Protein AF-0000000068719415 (afdb_homodimer)

Nearest PDB structures (foldseek):
  8w9k-assembly2_C  TM=8.590E-01  e=5.740E-04  Ramazzottius varieornatus
  8w9k-assembly1_B  TM=8.567E-01  e=8.608E-04  Ramazzottius varieornatus
  8w9k-assembly1_A  TM=8.341E-01  e=3.213E-03  Ramazzottius varieornatus
  8x1k-assembly1_B  TM=8.575E-01  e=4.354E-03  Ramazzottius varieornatus
  2ib0-assembly1_B  TM=8.407E-01  e=2.437E-02  Mycobacterium tuberculosis

Secondary structure (DSSP, 8-state):
---HHHHHHHHHHHHHHHHHHHHHHHHHHHHHHHHHHHHH-SSHHHHHHHHHHHHHHHHHHHHHHHHHHHHHSS-------SPPPSSHHHHHHHHHHHHHHHHHHHHHHHHH---HHHHHHHHHHHHHHHHHHHHHHHHHHHH-/---HHHHHHHHHHHHHHHHHHHHHHHHHHHHHHHHHHHHH-SSHHHHHHHHHHHHHHHHHHHHHHHHHHHHHSS-------SPPPSSHHHHHHHHHHHHHHHHHHHHHHHHH---HHHHHHHHHHHHHHHHHHHHHHHHHHHH-

Solvent-accessible surface area (backbone atoms only — not comparable to full-atom values): 14867 Å² total; per-residue (Å²): 139,77,69,60,66,59,54,50,48,51,50,52,49,51,50,49,51,53,50,37,51,52,48,27,20,50,27,49,24,46,34,55,34,31,53,54,40,30,72,52,40,93,46,67,69,58,19,52,51,37,45,52,51,27,51,50,31,49,52,52,27,52,53,34,45,51,51,45,25,72,75,66,77,43,82,79,80,77,46,76,78,62,84,62,56,96,43,50,70,54,30,29,54,50,47,26,53,51,25,52,52,46,24,54,50,31,44,51,52,27,71,70,47,86,48,66,67,59,25,51,48,28,47,52,50,21,53,48,26,49,55,50,23,51,54,33,46,51,52,44,61,71,71,104,138,76,66,62,66,57,55,53,49,50,48,51,48,50,52,49,50,52,51,38,50,52,48,28,20,51,27,49,22,45,34,55,34,31,54,55,40,30,74,52,40,91,46,67,70,59,19,51,52,37,45,52,51,28,52,50,31,49,52,53,29,50,53,35,47,51,52,45,24,71,75,67,76,43,83,80,80,77,46,76,77,62,85,63,57,94,44,50,67,56,28,28,53,50,47,26,52,52,23,50,52,44,23,54,51,29,45,51,51,28,70,71,47,84,48,66,69,58,24,50,50,28,47,52,50,21,52,51,28,46,54,50,22,51,54,30,47,51,52,42,60,72,72,107

Foldseek 3Di:
DDPVVVVVVVVLLVVLLVLLLVLLQLLVQLLVQLVLLLVQDPDDVLSVVSVVLSVLSVVSNVVSQVVNCVSPVDGDDHDHDDDADNHNLSNLVVLLVSLVVLLVSLCVSLVSDPDPVSNVVSNVVSVSSVVSNVSSVVVNVVVD/DPPPVVVVVVVLLVVLLVLLLVLLQLLVLLLVQLVLLLVQDPDDVLSVVSVVLSVLSVVSNVVSQVVNCVSPVDGDDHDHDDDADNHNLSNLVVLLVSLQVLLVSLCVSLVSDPDPVSNVVSNVVSVSSVVSSVSSVVVNVVVD

Radius of gyration: 21.32 Å; Cα contacts (8 Å, |Δi|>4): 301; chains: 2; bounding box: 58×58×59 Å

InterPro domains:
  IPR003251 Rubrerythrin, diiron-binding domain [PF02915] (21-133)
  IPR009078 Ferritin-like superfamily [SSF47240] (10-139)

pLDDT: mean 94.54, std 10.69, range [38.31, 98.94]

Sequence (288 aa):
MYNSNYYDWYRQNDKLISDIEKAINGEYSAISCYAKLANMAPNQVEQKQILEIRNDEIKHFQNFVQIYTNLTGRQPKPQITEDCPNTYLQGLEFAIQDEQKTVDFYLEISDETSDAHLKELLRRIAADEQNHAVWFLYYFVKSKMYNSNYYDWYRQNDKLISDIEKAINGEYSAISCYAKLANMAPNQVEQKQILEIRNDEIKHFQNFVQIYTNLTGRQPKPQITEDCPNTYLQGLEFAIQDEQKTVDFYLEISDETSDAHLKELLRRIAADEQNHAVWFLYYFVKSK

Structure (mmCIF, N/CA/C/O backbone):
data_AF-0000000068719415-model_v1
#
loop_
_entity.id
_entity.type
_entity.pdbx_description
1 polymer 'Rubrerythrin family protein'
#
loop_
_atom_site.group_PDB
_atom_site.id
_atom_site.type_symbol
_atom_site.label_atom_id
_atom_site.label_alt_id
_atom_site.label_comp_id
_atom_site.label_asym_id
_atom_site.label_entity_id
_atom_site.label_seq_id
_atom_site.pdbx_PDB_ins_code
_atom_site.Cartn_x
_atom_site.Cartn_y
_atom_site.Cartn_z
_atom_site.occupancy
_atom_site.B_iso_or_equiv
_atom_site.auth_seq_id
_atom_site.auth_comp_id
_atom_site.auth_asym_id
_atom_site.auth_atom_id
_atom_site.pdbx_PDB_model_num
ATOM 1 N N . MET A 1 1 ? -5.777 28.031 41.719 1 43.38 1 MET A N 1
ATOM 2 C CA . MET A 1 1 ? -5.723 26.656 41.25 1 43.38 1 MET A CA 1
ATOM 3 C C . MET A 1 1 ? -5.926 26.609 39.719 1 43.38 1 MET A C 1
ATOM 5 O O . MET A 1 1 ? -7.062 26.656 39.25 1 43.38 1 MET A O 1
ATOM 9 N N . TYR A 1 2 ? -5.312 27.281 38.781 1 53.66 2 TYR A N 1
ATOM 10 C CA . TYR A 1 2 ? -5.297 27.797 37.438 1 53.66 2 TYR A CA 1
ATOM 11 C C . TYR A 1 2 ? -5.422 26.672 36.406 1 53.66 2 TYR A C 1
ATOM 13 O O . TYR A 1 2 ? -4.984 25.547 36.656 1 53.66 2 TYR A O 1
ATOM 21 N N . ASN A 1 3 ? -6.395 26.656 35.25 1 55.78 3 ASN A N 1
ATOM 22 C CA . ASN A 1 3 ? -7.094 25.703 34.406 1 55.78 3 ASN A CA 1
ATOM 23 C C . ASN A 1 3 ? -6.117 24.828 33.625 1 55.78 3 ASN A C 1
ATOM 25 O O . ASN A 1 3 ? -5.652 25.219 32.531 1 55.78 3 ASN A O 1
ATOM 29 N N . SER A 1 4 ? -5.348 23.859 34.281 1 62.44 4 SER A N 1
ATOM 30 C CA . SER A 1 4 ? -4.445 22.797 33.812 1 62.44 4 SER A CA 1
ATOM 31 C C . SER A 1 4 ? -4.945 22.172 32.5 1 62.44 4 SER A C 1
ATOM 33 O O . SER A 1 4 ? -4.156 21.922 31.594 1 62.44 4 SER A O 1
ATOM 35 N N . ASN A 1 5 ? -6.266 22.078 32.438 1 62.34 5 ASN A N 1
ATOM 36 C CA . ASN A 1 5 ? -6.852 21.469 31.234 1 62.34 5 ASN A CA 1
ATOM 37 C C . ASN A 1 5 ? -6.668 22.375 30.016 1 62.34 5 ASN A C 1
ATOM 39 O O . ASN A 1 5 ? -6.426 21.875 28.906 1 62.34 5 ASN A O 1
ATOM 43 N N . TYR A 1 6 ? -6.816 23.734 30.281 1 60.19 6 TYR A N 1
ATOM 44 C CA . TYR A 1 6 ? -6.664 24.688 29.188 1 60.19 6 TYR A CA 1
ATOM 45 C C . TYR A 1 6 ? -5.23 24.719 28.688 1 60.19 6 TYR A C 1
ATOM 47 O O . TYR A 1 6 ? -4.992 24.703 27.469 1 60.19 6 TYR A O 1
ATOM 55 N N . TYR A 1 7 ? -4.242 24.734 29.562 1 64.38 7 TYR A N 1
ATOM 56 C CA . TYR A 1 7 ? -2.834 24.75 29.188 1 64.38 7 TYR A CA 1
ATOM 57 C C . TYR A 1 7 ? -2.434 23.438 28.516 1 64.38 7 TYR A C 1
ATOM 59 O O . TYR A 1 7 ? -1.659 23.438 27.547 1 64.38 7 TYR A O 1
ATOM 67 N N . ASP A 1 8 ? -2.994 22.344 29 1 66 8 ASP A N 1
ATOM 68 C CA . ASP A 1 8 ? -2.719 21.031 28.422 1 66 8 ASP A CA 1
ATOM 69 C C . ASP A 1 8 ? -3.275 20.938 27 1 66 8 ASP A C 1
ATOM 71 O O . ASP A 1 8 ? -2.627 20.391 26.109 1 66 8 ASP A O 1
ATOM 75 N N . TRP A 1 9 ? -4.414 21.484 26.891 1 67.25 9 TRP A N 1
ATOM 76 C CA . TRP A 1 9 ? -5.043 21.516 25.562 1 67.25 9 TRP A CA 1
ATOM 77 C C . TRP A 1 9 ? -4.23 22.375 24.609 1 67.25 9 TRP A C 1
ATOM 79 O O . TRP A 1 9 ? -3.988 21.969 23.469 1 67.25 9 TRP A O 1
ATOM 89 N N . TYR A 1 10 ? -3.811 23.484 25.062 1 65.44 10 TYR A N 1
ATOM 90 C CA . TYR A 1 10 ? -3.023 24.391 24.234 1 65.44 10 TYR A CA 1
ATOM 91 C C . TYR A 1 10 ? -1.698 23.75 23.844 1 65.44 10 TYR A C 1
ATOM 93 O O . TYR A 1 10 ? -1.269 23.859 22.688 1 65.44 10 TYR A O 1
ATOM 101 N N . ARG A 1 11 ? -1.124 23.172 24.797 1 73.5 11 ARG A N 1
ATOM 102 C CA . ARG A 1 11 ? 0.156 22.516 24.531 1 73.5 11 ARG A CA 1
ATOM 103 C C . ARG A 1 11 ? -0.008 21.359 23.547 1 73.5 11 ARG A C 1
ATOM 105 O O . ARG A 1 11 ? 0.83 21.172 22.672 1 73.5 11 ARG A O 1
ATOM 112 N N . GLN A 1 12 ? -1.065 20.641 23.688 1 74.06 12 GLN A N 1
ATOM 113 C CA . GLN A 1 12 ? -1.343 19.531 22.781 1 74.06 12 GLN A CA 1
ATOM 114 C C . GLN A 1 12 ? -1.591 20.031 21.359 1 74.06 12 GLN A C 1
ATOM 116 O O . GLN A 1 12 ? -1.112 19.438 20.391 1 74.06 12 GLN A O 1
ATOM 121 N N . ASN A 1 13 ? -2.152 21.156 21.375 1 82.31 13 ASN A N 1
ATOM 122 C CA . ASN A 1 13 ? -2.434 21.719 20.062 1 82.31 13 ASN A CA 1
ATOM 123 C C . ASN A 1 13 ? -1.164 22.25 19.406 1 82.31 13 ASN A C 1
ATOM 125 O O . ASN A 1 13 ? -0.982 22.094 18.188 1 82.31 13 ASN A O 1
ATOM 129 N N . ASP A 1 14 ? -0.261 22.781 20.25 1 91.06 14 ASP A N 1
ATOM 130 C CA . ASP A 1 14 ? 0.985 23.297 19.688 1 91.06 14 ASP A CA 1
ATOM 131 C C . ASP A 1 14 ? 1.859 22.172 19.156 1 91.06 14 ASP A C 1
ATOM 133 O O . ASP A 1 14 ? 2.488 22.297 18.109 1 91.06 14 ASP A O 1
ATOM 137 N N . LYS A 1 15 ? 1.915 21.109 19.891 1 95 15 LYS A N 1
ATOM 138 C CA . LYS A 1 15 ? 2.695 19.969 19.453 1 95 15 LYS A CA 1
ATOM 139 C C . LYS A 1 15 ? 2.119 19.375 18.156 1 95 15 LYS A C 1
ATOM 141 O O . LYS A 1 15 ? 2.867 19.016 17.25 1 95 15 LYS A O 1
ATOM 146 N N . LEU A 1 16 ? 0.798 19.281 18.141 1 95.44 16 LEU A N 1
ATOM 147 C CA . LEU A 1 16 ? 0.151 18.75 16.938 1 95.44 16 LEU A CA 1
ATOM 148 C C . LEU A 1 16 ? 0.454 19.609 15.727 1 95.44 16 LEU A C 1
ATOM 150 O O . LEU A 1 16 ? 0.758 19.094 14.648 1 95.44 16 LEU A O 1
ATOM 154 N N . ILE A 1 17 ? 0.391 20.906 15.914 1 96.5 17 ILE A N 1
ATOM 155 C CA . ILE A 1 17 ? 0.674 21.828 14.82 1 96.5 17 ILE A CA 1
ATOM 156 C C . ILE A 1 17 ? 2.107 21.641 14.336 1 96.5 17 ILE A C 1
ATOM 158 O O . ILE A 1 17 ? 2.359 21.562 13.133 1 96.5 17 ILE A O 1
ATOM 162 N N . SER A 1 18 ? 3.023 21.531 15.266 1 97.44 18 SER A N 1
ATOM 163 C CA . SER A 1 18 ? 4.426 21.312 14.922 1 97.44 18 SER A CA 1
ATOM 164 C C . SER A 1 18 ? 4.605 19.984 14.18 1 97.44 18 SER A C 1
ATOM 166 O O . SER A 1 18 ? 5.359 19.906 13.211 1 97.44 18 SER A O 1
ATOM 168 N N . ASP A 1 19 ? 3.977 18.953 14.656 1 98 19 ASP A N 1
ATOM 169 C CA . ASP A 1 19 ? 4.055 17.641 14.023 1 98 19 ASP A CA 1
ATOM 170 C C . ASP A 1 19 ? 3.494 17.688 12.609 1 98 19 ASP A C 1
ATOM 172 O O . ASP A 1 19 ? 4.066 17.094 11.688 1 98 19 ASP A O 1
ATOM 176 N N . ILE A 1 20 ? 2.441 18.359 12.43 1 98.06 20 ILE A N 1
ATOM 177 C CA . ILE A 1 20 ? 1.812 18.469 11.117 1 98.06 20 ILE A CA 1
ATOM 178 C C . ILE A 1 20 ? 2.715 19.25 10.172 1 98.06 20 ILE A C 1
ATOM 180 O O . ILE A 1 20 ? 2.838 18.922 8.992 1 98.06 20 ILE A O 1
ATOM 184 N N . GLU A 1 21 ? 3.318 20.281 10.695 1 98.12 21 GLU A N 1
ATOM 185 C CA . GLU A 1 21 ? 4.277 21.031 9.883 1 98.12 21 GLU A CA 1
ATOM 186 C C . GLU A 1 21 ? 5.434 20.141 9.438 1 98.12 21 GLU A C 1
ATOM 188 O O . GLU A 1 21 ? 5.863 20.203 8.281 1 98.12 21 GLU A O 1
ATOM 193 N N . LYS A 1 22 ? 5.953 19.359 10.328 1 98.31 22 LYS A N 1
ATOM 194 C CA . LYS A 1 22 ? 7 18.391 9.992 1 98.31 22 LYS A CA 1
ATOM 195 C C . LYS A 1 22 ? 6.523 17.422 8.93 1 98.31 22 LYS A C 1
ATOM 197 O O . LYS A 1 22 ? 7.27 17.078 8.008 1 98.31 22 LYS A O 1
ATOM 202 N N . ALA A 1 23 ? 5.285 16.938 9.055 1 98.62 23 ALA A N 1
ATOM 203 C CA . ALA A 1 23 ? 4.699 16.047 8.07 1 98.62 23 ALA A CA 1
ATOM 204 C C . ALA A 1 23 ? 4.617 16.703 6.699 1 98.62 23 ALA A C 1
ATOM 206 O O . ALA A 1 23 ? 4.926 16.078 5.68 1 98.62 23 ALA A O 1
ATOM 207 N N . ILE A 1 24 ? 4.191 17.984 6.668 1 98.81 24 ILE A N 1
ATOM 208 C CA . ILE A 1 24 ? 4.09 18.75 5.434 1 98.81 24 ILE A CA 1
ATOM 2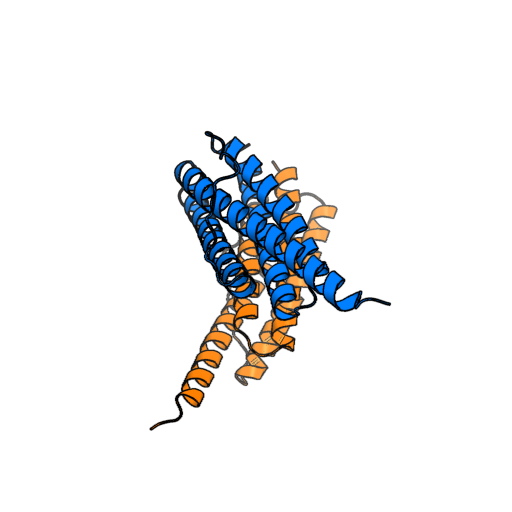09 C C . ILE A 1 24 ? 5.453 18.812 4.75 1 98.81 24 ILE A C 1
ATOM 211 O O . ILE A 1 24 ? 5.574 18.531 3.557 1 98.81 24 ILE A O 1
ATOM 215 N N . ASN A 1 25 ? 6.465 19.156 5.496 1 98.75 25 ASN A N 1
ATOM 216 C CA . ASN A 1 25 ? 7.809 19.25 4.934 1 98.75 25 ASN A CA 1
ATOM 217 C C . ASN A 1 25 ? 8.305 17.891 4.461 1 98.75 25 ASN A C 1
ATOM 219 O O . ASN A 1 25 ? 8.969 17.797 3.422 1 98.75 25 ASN A O 1
ATOM 223 N N . GLY A 1 26 ? 8.039 16.828 5.23 1 98.25 26 GLY A N 1
ATOM 224 C CA . GLY A 1 26 ? 8.422 15.484 4.836 1 98.25 26 GLY A CA 1
ATOM 225 C C . GLY A 1 26 ? 7.793 15.047 3.527 1 98.25 26 GLY A C 1
ATOM 226 O O . GLY A 1 26 ? 8.484 14.555 2.637 1 98.25 26 GLY A O 1
ATOM 227 N N . GLU A 1 27 ? 6.492 15.234 3.422 1 98.75 27 GLU A N 1
ATOM 228 C CA . GLU A 1 27 ? 5.797 14.867 2.191 1 98.75 27 GLU A CA 1
ATOM 229 C C . GLU A 1 27 ? 6.281 15.703 1.012 1 98.75 27 GLU A C 1
ATOM 231 O O . GLU A 1 27 ? 6.457 15.188 -0.093 1 98.75 27 GLU A O 1
ATOM 236 N N . TYR A 1 28 ? 6.473 16.969 1.258 1 98.69 28 TYR A N 1
ATOM 237 C CA . TYR A 1 28 ? 6.973 17.875 0.226 1 98.69 28 TYR A CA 1
ATOM 238 C C . TYR A 1 28 ? 8.328 17.406 -0.294 1 98.69 28 TYR A C 1
ATOM 240 O O . TYR A 1 28 ? 8.562 17.391 -1.505 1 98.69 28 TYR A O 1
ATOM 248 N N . SER A 1 29 ? 9.203 17.062 0.566 1 98.69 29 SER A N 1
ATOM 249 C CA . SER A 1 29 ? 10.516 16.547 0.202 1 98.69 29 SER A CA 1
ATOM 250 C C . SER A 1 29 ? 10.398 15.227 -0.566 1 98.69 29 SER A C 1
ATOM 252 O O . SER A 1 29 ? 11.109 15.016 -1.55 1 98.69 29 SER A O 1
ATOM 254 N N . ALA A 1 30 ? 9.5 14.398 -0.14 1 98.75 30 ALA A N 1
ATOM 255 C CA . ALA A 1 30 ? 9.297 13.117 -0.808 1 98.75 30 ALA A CA 1
ATOM 256 C C . ALA A 1 30 ? 8.797 13.312 -2.234 1 98.75 30 ALA A C 1
ATOM 258 O O . ALA A 1 30 ? 9.25 12.641 -3.16 1 98.75 30 ALA A O 1
ATOM 259 N N . ILE A 1 31 ? 7.816 14.211 -2.395 1 98.75 31 ILE A N 1
ATOM 260 C CA . ILE A 1 31 ? 7.273 14.508 -3.715 1 98.75 31 ILE A CA 1
ATOM 261 C C . ILE A 1 31 ? 8.406 14.875 -4.668 1 98.75 31 ILE A C 1
ATOM 263 O O . ILE A 1 31 ? 8.484 14.352 -5.781 1 98.75 31 ILE A O 1
ATOM 267 N N . SER A 1 32 ? 9.258 15.75 -4.207 1 98.62 32 SER A N 1
ATOM 268 C CA . SER A 1 32 ? 10.398 16.188 -5.016 1 98.62 32 SER A CA 1
ATOM 269 C C . SER A 1 32 ? 11.352 15.023 -5.293 1 98.62 32 SER A C 1
ATOM 271 O O . SER A 1 32 ? 11.766 14.82 -6.434 1 98.62 32 SER A O 1
ATOM 273 N N . CYS A 1 33 ? 11.711 14.273 -4.332 1 98.81 33 CYS A N 1
ATOM 274 C CA . CYS A 1 33 ? 12.664 13.172 -4.465 1 98.81 33 CYS A CA 1
ATOM 275 C C . CYS A 1 33 ? 12.133 12.094 -5.402 1 98.81 33 CYS A C 1
ATOM 277 O O . CYS A 1 33 ? 12.867 11.57 -6.238 1 98.81 33 CYS A O 1
ATOM 279 N N . TYR A 1 34 ? 10.859 11.82 -5.301 1 98.81 34 TYR A N 1
ATOM 280 C CA . TYR A 1 34 ? 10.312 10.727 -6.086 1 98.81 34 TYR A CA 1
ATOM 281 C C . TYR A 1 34 ? 10.141 11.133 -7.543 1 98.81 34 TYR A C 1
ATOM 283 O O . TYR A 1 34 ? 10.156 10.281 -8.438 1 98.81 34 TYR A O 1
ATOM 291 N N . ALA A 1 35 ? 9.945 12.391 -7.785 1 98.75 35 ALA A N 1
ATOM 292 C CA . ALA A 1 35 ? 10.055 12.852 -9.164 1 98.75 35 ALA A CA 1
ATOM 293 C C . ALA A 1 35 ? 11.438 12.555 -9.742 1 98.75 35 ALA A C 1
ATOM 295 O O . ALA A 1 35 ? 11.555 12.055 -10.859 1 98.75 35 ALA A O 1
ATOM 296 N N . LYS A 1 36 ? 12.461 12.875 -8.961 1 98.69 36 LYS A N 1
ATOM 297 C CA . LYS A 1 36 ? 13.844 12.617 -9.367 1 98.69 36 LYS A CA 1
ATOM 298 C C . LYS A 1 36 ? 14.094 11.125 -9.547 1 98.69 36 LYS A C 1
ATOM 300 O O . LYS A 1 36 ? 14.688 10.711 -10.547 1 98.69 36 LYS A O 1
ATOM 305 N N . LEU A 1 37 ? 13.633 10.32 -8.641 1 98.75 37 LEU A N 1
ATOM 306 C CA . LEU A 1 37 ? 13.789 8.867 -8.711 1 98.75 37 LEU A CA 1
ATOM 307 C C . LEU A 1 37 ? 13.117 8.312 -9.961 1 98.75 37 LEU A C 1
ATOM 309 O O . LEU A 1 37 ? 13.672 7.43 -10.625 1 98.75 37 LEU A O 1
ATOM 313 N N . ALA A 1 38 ? 11.898 8.805 -10.203 1 98.81 38 ALA A N 1
ATOM 314 C CA . ALA A 1 38 ? 11.172 8.336 -11.383 1 98.81 38 ALA A CA 1
ATOM 315 C C . ALA A 1 38 ? 11.984 8.602 -12.656 1 98.81 38 ALA A C 1
ATOM 317 O O . ALA A 1 38 ? 12 7.77 -13.562 1 98.81 38 ALA A O 1
ATOM 318 N N . ASN A 1 39 ? 12.648 9.727 -12.672 1 98.5 39 ASN A N 1
ATOM 319 C CA . ASN A 1 39 ? 13.453 10.094 -13.836 1 98.5 39 ASN A CA 1
ATOM 320 C C . ASN A 1 39 ? 14.672 9.188 -13.977 1 98.5 39 ASN A C 1
ATOM 322 O O . ASN A 1 39 ? 15.195 9.016 -15.078 1 98.5 39 ASN A O 1
ATOM 326 N N . MET A 1 40 ? 15.117 8.594 -12.898 1 98.44 40 MET A N 1
ATOM 327 C CA . MET A 1 40 ? 16.312 7.754 -12.898 1 98.44 40 MET A CA 1
ATOM 328 C C . MET A 1 40 ? 15.945 6.281 -13.047 1 98.44 40 MET A C 1
ATOM 330 O O . MET A 1 40 ? 16.812 5.422 -13.156 1 98.44 40 MET A O 1
ATOM 334 N N . ALA A 1 41 ? 14.641 5.941 -12.961 1 98.44 41 ALA A N 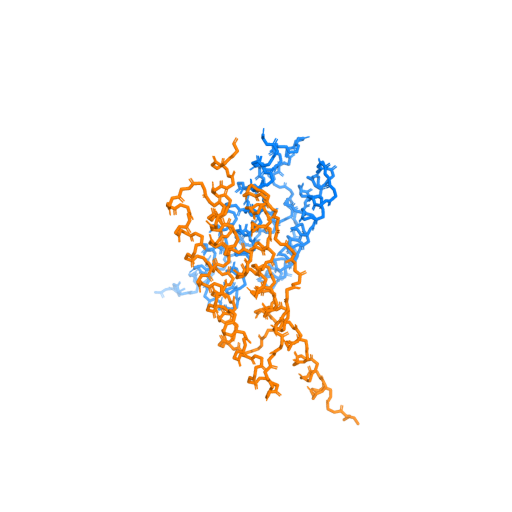1
ATOM 335 C CA . ALA A 1 41 ? 14.195 4.551 -12.961 1 98.44 41 ALA A CA 1
ATOM 336 C C . ALA A 1 41 ? 14.664 3.83 -14.227 1 98.44 41 ALA A C 1
ATOM 338 O O . ALA A 1 41 ? 14.656 4.402 -15.312 1 98.44 41 ALA A O 1
ATOM 339 N N . PRO A 1 42 ? 15.031 2.6 -14.125 1 98.19 42 PRO A N 1
ATOM 340 C CA . PRO A 1 42 ? 15.656 1.878 -15.234 1 98.19 42 PRO A CA 1
ATOM 341 C C . PRO A 1 42 ? 14.648 1.444 -16.297 1 98.19 42 PRO A C 1
ATOM 343 O O . PRO A 1 42 ? 15.047 1.051 -17.406 1 98.19 42 PRO A O 1
ATOM 346 N N . ASN A 1 43 ? 13.328 1.372 -16.047 1 97.69 43 ASN A N 1
ATOM 347 C CA . ASN A 1 43 ? 12.297 0.971 -17 1 97.69 43 ASN A CA 1
ATOM 348 C C . ASN A 1 43 ? 10.953 1.63 -16.688 1 97.69 43 ASN A C 1
ATOM 350 O O . ASN A 1 43 ? 10.797 2.236 -15.625 1 97.69 43 ASN A O 1
ATOM 354 N N . GLN A 1 44 ? 10.055 1.488 -17.562 1 98.12 44 GLN A N 1
ATOM 355 C CA . GLN A 1 44 ? 8.781 2.201 -17.484 1 98.12 44 GLN A CA 1
ATOM 356 C C . GLN A 1 44 ? 7.918 1.658 -16.344 1 98.12 44 GLN A C 1
ATOM 358 O O . GLN A 1 44 ? 7.168 2.408 -15.719 1 98.12 44 GLN A O 1
ATOM 363 N N . VAL A 1 45 ? 8.008 0.409 -16.062 1 97.31 45 VAL A N 1
ATOM 364 C CA . VAL A 1 45 ? 7.203 -0.212 -15.023 1 97.31 45 VAL A CA 1
ATOM 365 C C . VAL A 1 45 ? 7.562 0.391 -13.664 1 97.31 45 VAL A C 1
ATOM 367 O O . VAL A 1 45 ? 6.68 0.817 -12.914 1 97.31 45 VAL A O 1
ATOM 370 N N . GLU A 1 46 ? 8.859 0.438 -13.391 1 98.19 46 GLU A N 1
ATOM 371 C CA . GLU A 1 46 ? 9.32 1.035 -12.141 1 98.19 46 GLU A CA 1
ATOM 372 C C . GLU A 1 46 ? 9.016 2.529 -12.102 1 98.19 46 GLU A C 1
ATOM 374 O O . GLU A 1 46 ? 8.578 3.047 -11.07 1 98.19 46 GLU A O 1
ATOM 379 N N . GLN A 1 47 ? 9.266 3.199 -13.188 1 98.75 47 GLN A N 1
ATOM 380 C CA . GLN A 1 47 ? 8.969 4.625 -13.258 1 98.75 47 GLN A CA 1
ATOM 381 C C . GLN A 1 47 ? 7.504 4.898 -12.914 1 98.75 47 GLN A C 1
ATOM 383 O O . GLN A 1 47 ? 7.203 5.77 -12.094 1 98.75 47 GLN A O 1
ATOM 388 N N . LYS A 1 48 ? 6.613 4.133 -13.523 1 98.69 48 LYS A N 1
ATOM 389 C CA . LYS A 1 48 ? 5.18 4.312 -13.312 1 98.69 48 LYS A CA 1
ATOM 390 C C . LYS A 1 48 ? 4.805 4.066 -11.852 1 98.69 48 LYS A C 1
ATOM 392 O O . LYS A 1 48 ? 4.004 4.805 -11.281 1 98.69 48 LYS A O 1
ATOM 397 N N . GLN A 1 49 ? 5.363 3.061 -11.305 1 98.62 49 GLN A N 1
ATOM 398 C CA . GLN A 1 49 ? 5.055 2.748 -9.914 1 98.62 49 GLN A CA 1
ATOM 399 C C . GLN A 1 49 ? 5.559 3.846 -8.977 1 98.62 49 GLN A C 1
ATOM 401 O O . GLN A 1 49 ? 4.871 4.223 -8.031 1 98.62 49 GLN A O 1
ATOM 406 N N . ILE A 1 50 ? 6.723 4.355 -9.219 1 98.88 50 ILE A N 1
ATOM 407 C CA . ILE A 1 50 ? 7.277 5.426 -8.398 1 98.88 50 ILE A CA 1
ATOM 408 C C . ILE A 1 50 ? 6.414 6.68 -8.531 1 98.88 50 ILE A C 1
ATOM 410 O O . ILE A 1 50 ? 6.16 7.371 -7.543 1 98.88 50 ILE A O 1
ATOM 414 N N . LEU A 1 51 ? 5.957 6.93 -9.703 1 98.88 51 LEU A N 1
ATOM 415 C CA . LEU A 1 51 ? 5.086 8.086 -9.906 1 98.88 51 LEU A CA 1
ATOM 416 C C . LEU A 1 51 ? 3.75 7.887 -9.195 1 98.88 51 LEU A C 1
ATOM 418 O O . LEU A 1 51 ? 3.154 8.852 -8.711 1 98.88 51 LEU A O 1
ATOM 422 N N . GLU A 1 52 ? 3.279 6.66 -9.172 1 98.75 52 GLU A N 1
ATOM 423 C CA . GLU A 1 52 ? 2.074 6.379 -8.398 1 98.75 52 GLU A CA 1
ATOM 424 C C . GLU A 1 52 ? 2.293 6.664 -6.914 1 98.75 52 GLU A C 1
ATOM 426 O O . GLU A 1 52 ? 1.423 7.23 -6.25 1 98.75 52 GLU A O 1
ATOM 431 N N . ILE A 1 53 ? 3.434 6.285 -6.41 1 98.88 53 ILE A N 1
ATOM 432 C CA . ILE A 1 53 ? 3.781 6.586 -5.027 1 98.88 53 ILE A CA 1
ATOM 433 C C . ILE A 1 53 ? 3.846 8.094 -4.828 1 98.88 53 ILE A C 1
ATOM 435 O O . ILE A 1 53 ? 3.316 8.625 -3.848 1 98.88 53 ILE A O 1
ATOM 439 N N . ARG A 1 54 ? 4.484 8.789 -5.73 1 98.88 54 ARG A N 1
ATOM 440 C CA . ARG A 1 54 ? 4.574 10.242 -5.656 1 98.88 54 ARG A CA 1
ATOM 441 C C . ARG A 1 54 ? 3.189 10.875 -5.59 1 98.88 54 ARG A C 1
ATOM 443 O O . ARG A 1 54 ? 2.971 11.828 -4.836 1 98.88 54 ARG A O 1
ATOM 450 N N . ASN A 1 55 ? 2.279 10.367 -6.418 1 98.88 55 ASN A N 1
ATOM 451 C CA . ASN A 1 55 ? 0.916 10.883 -6.41 1 98.88 55 ASN A CA 1
ATOM 452 C C . ASN A 1 55 ? 0.246 10.688 -5.055 1 98.88 55 ASN A C 1
ATOM 454 O O . ASN A 1 55 ? -0.504 11.547 -4.594 1 98.88 55 ASN A O 1
ATOM 458 N N . ASP A 1 56 ? 0.491 9.594 -4.496 1 98.81 56 ASP A N 1
ATOM 459 C CA . ASP A 1 56 ? -0.003 9.383 -3.139 1 98.81 56 ASP A CA 1
ATOM 460 C C . ASP A 1 56 ? 0.578 10.414 -2.176 1 98.81 56 ASP A C 1
ATOM 462 O O . ASP A 1 56 ? -0.142 10.969 -1.345 1 98.81 56 ASP A O 1
ATOM 466 N N . GLU A 1 57 ? 1.873 10.68 -2.291 1 98.88 57 GLU A N 1
ATOM 467 C CA . GLU A 1 57 ? 2.51 11.664 -1.423 1 98.88 57 GLU A CA 1
ATOM 468 C C . GLU A 1 57 ? 1.882 13.047 -1.604 1 98.88 57 GLU A C 1
ATOM 470 O O . GLU A 1 57 ? 1.767 13.812 -0.644 1 98.88 57 GLU A O 1
ATOM 475 N N . ILE A 1 58 ? 1.529 13.328 -2.805 1 98.88 58 ILE A N 1
ATOM 476 C CA . ILE A 1 58 ? 0.877 14.602 -3.078 1 98.88 58 ILE A CA 1
ATOM 477 C C . ILE A 1 58 ? -0.447 14.68 -2.322 1 98.88 58 ILE A C 1
ATOM 479 O O . ILE A 1 58 ? -0.763 15.703 -1.712 1 98.88 58 ILE A O 1
ATOM 483 N N . LYS A 1 59 ? -1.165 13.617 -2.34 1 98.81 59 LYS A N 1
ATOM 484 C CA . LYS A 1 59 ? -2.42 13.578 -1.596 1 98.81 59 LYS A CA 1
ATOM 485 C C . LYS A 1 59 ? -2.176 13.727 -0.096 1 98.81 59 LYS A C 1
ATOM 487 O O . LYS A 1 59 ? -2.906 14.445 0.589 1 98.81 59 LYS A O 1
ATOM 492 N N . HIS A 1 60 ? -1.177 13.016 0.419 1 98.88 60 HIS A N 1
ATOM 493 C CA . HIS A 1 60 ? -0.825 13.148 1.828 1 98.88 60 HIS A CA 1
ATOM 494 C C . HIS A 1 60 ? -0.478 14.594 2.172 1 98.88 60 HIS A C 1
ATOM 496 O O . HIS A 1 60 ? -0.956 15.133 3.174 1 98.88 60 HIS A O 1
ATOM 502 N N . PHE A 1 61 ? 0.359 15.188 1.336 1 98.88 61 PHE A N 1
ATOM 503 C CA . PHE A 1 61 ? 0.766 16.578 1.489 1 98.88 61 PHE A CA 1
ATOM 504 C C . PHE A 1 61 ? -0.451 17.5 1.58 1 98.88 61 PHE A C 1
ATOM 506 O O . PHE A 1 61 ? -0.555 18.312 2.5 1 98.88 61 PHE A O 1
ATOM 513 N N . GLN A 1 62 ? -1.401 17.328 0.676 1 98.88 62 GLN A N 1
ATOM 514 C CA . GLN A 1 62 ? -2.602 18.156 0.636 1 98.88 62 GLN A CA 1
ATOM 515 C C . GLN A 1 62 ? -3.443 17.969 1.895 1 98.88 62 GLN A C 1
ATOM 517 O O . GLN A 1 62 ? -3.979 18.938 2.441 1 98.88 62 GLN A O 1
ATOM 522 N N . ASN A 1 63 ? -3.578 16.719 2.328 1 98.69 63 ASN A N 1
ATOM 523 C CA . ASN A 1 63 ? -4.281 16.453 3.578 1 98.69 63 ASN A CA 1
ATOM 524 C C . ASN A 1 63 ? -3.654 17.219 4.746 1 98.69 63 ASN A C 1
ATOM 526 O O . ASN A 1 63 ? -4.359 17.844 5.535 1 98.69 63 ASN A O 1
ATOM 530 N N . PHE A 1 64 ? -2.344 17.156 4.848 1 98.75 64 PHE A N 1
ATOM 531 C CA . PHE A 1 64 ? -1.654 17.797 5.965 1 98.75 64 PHE A CA 1
ATOM 532 C C . PHE A 1 64 ? -1.742 19.312 5.871 1 98.75 64 PHE A C 1
ATOM 534 O O . PHE A 1 64 ? -1.851 20 6.891 1 98.75 64 PHE A O 1
ATOM 541 N N . VAL A 1 65 ? -1.652 19.812 4.633 1 98.81 65 VAL A N 1
ATOM 542 C CA . VAL A 1 65 ? -1.82 21.25 4.434 1 98.81 65 VAL A CA 1
ATOM 543 C C . VAL A 1 65 ? -3.191 21.688 4.941 1 98.81 65 VAL A C 1
ATOM 545 O O . VAL A 1 65 ? -3.309 22.703 5.645 1 98.81 65 VAL A O 1
ATOM 548 N N . GLN A 1 66 ? -4.227 20.922 4.613 1 98.56 66 GLN A N 1
ATOM 549 C CA . GLN A 1 66 ? -5.582 21.25 5.051 1 98.56 66 GLN A CA 1
ATOM 550 C C . GLN A 1 66 ? -5.695 21.188 6.57 1 98.56 66 GLN A C 1
ATOM 552 O O . GLN A 1 66 ? -6.305 22.078 7.184 1 98.56 66 GLN A O 1
ATOM 557 N N . ILE A 1 67 ? -5.137 20.219 7.176 1 97.69 67 ILE A N 1
ATOM 558 C CA . ILE A 1 67 ? -5.176 20.078 8.633 1 97.69 67 ILE A CA 1
ATOM 559 C C . ILE A 1 67 ? -4.473 21.266 9.281 1 97.69 67 ILE A C 1
ATOM 561 O O . ILE A 1 67 ? -5.008 21.875 10.211 1 97.69 67 ILE A O 1
ATOM 565 N N . TYR A 1 68 ? -3.287 21.641 8.82 1 98 68 TYR A N 1
ATOM 566 C CA . TYR A 1 68 ? -2.52 22.766 9.344 1 98 68 TYR A CA 1
ATOM 567 C C . TYR A 1 68 ? -3.322 24.047 9.258 1 98 68 TYR A C 1
ATOM 569 O O . TYR A 1 68 ? -3.406 24.797 10.234 1 98 68 TYR A O 1
ATOM 577 N N . THR A 1 69 ? -3.896 24.25 8.055 1 98.38 69 THR A N 1
ATOM 578 C CA . THR A 1 69 ? -4.672 25.469 7.82 1 98.38 69 THR A CA 1
ATOM 579 C C . THR A 1 69 ? -5.871 25.531 8.758 1 98.38 69 THR A C 1
ATOM 581 O O . THR A 1 69 ? -6.188 26.594 9.305 1 98.38 69 THR A O 1
ATOM 584 N N . ASN A 1 70 ? -6.547 24.422 8.945 1 96.5 70 ASN A N 1
ATOM 585 C CA . ASN A 1 70 ? -7.688 24.359 9.852 1 96.5 70 ASN A CA 1
ATOM 586 C C . ASN A 1 70 ? -7.273 24.656 11.289 1 96.5 70 ASN A C 1
ATOM 588 O O . ASN A 1 70 ? -8.008 25.312 12.031 1 96.5 70 ASN A O 1
ATOM 592 N N . LEU A 1 71 ? -6.145 24.219 11.703 1 94.81 71 LEU A N 1
ATOM 593 C CA . LEU A 1 71 ? -5.668 24.359 13.078 1 94.81 71 LEU A CA 1
ATOM 594 C C . LEU A 1 71 ? -5.172 25.766 13.344 1 94.81 71 LEU A C 1
ATOM 596 O O . LEU A 1 71 ? -5.297 26.281 14.453 1 94.81 71 LEU A O 1
ATOM 600 N N . THR A 1 72 ? -4.633 26.438 12.297 1 96.56 72 THR A N 1
ATOM 601 C CA . THR A 1 72 ? -3.867 27.656 12.562 1 96.56 72 THR A CA 1
ATOM 602 C C . THR A 1 72 ? -4.512 28.859 11.891 1 96.56 72 THR A C 1
ATOM 604 O O . THR A 1 72 ? -4.195 30 12.219 1 96.56 72 THR A O 1
ATOM 607 N N . GLY A 1 73 ? -5.344 28.594 10.891 1 97.38 73 GLY A N 1
ATOM 608 C CA . GLY A 1 73 ? -5.91 29.688 10.102 1 97.38 73 GLY A CA 1
ATOM 609 C C . GLY A 1 73 ? -4.941 30.25 9.078 1 97.38 73 GLY A C 1
ATOM 610 O O . GLY A 1 73 ? -5.25 31.234 8.406 1 97.38 73 GLY A O 1
ATOM 611 N N . ARG A 1 74 ? -3.756 29.625 8.984 1 97.69 74 ARG A N 1
ATOM 612 C CA . ARG A 1 74 ? -2.727 30.125 8.07 1 97.69 74 ARG A CA 1
ATOM 613 C C . ARG A 1 74 ? -2.271 29.016 7.117 1 97.69 74 ARG A C 1
ATOM 615 O O . ARG A 1 74 ? -2.412 27.828 7.418 1 97.69 74 ARG A O 1
ATOM 622 N N . GLN A 1 75 ? -1.791 29.453 5.953 1 98.12 75 GLN A N 1
ATOM 623 C CA . GLN A 1 75 ? -1.174 28.516 5.027 1 98.12 75 GLN A CA 1
ATOM 624 C C . GLN A 1 75 ? 0.259 28.188 5.441 1 98.12 75 GLN A C 1
ATOM 626 O O . GLN A 1 75 ? 1.003 29.078 5.863 1 98.12 75 GLN A O 1
ATOM 631 N N . PRO A 1 76 ? 0.603 26.891 5.34 1 98.38 76 PRO A N 1
ATOM 632 C CA . PRO A 1 76 ? 1.998 26.562 5.629 1 98.38 76 PRO A CA 1
ATOM 633 C C . PRO A 1 76 ? 2.953 26.984 4.52 1 98.38 76 PRO A C 1
ATOM 635 O O . PRO A 1 76 ? 2.512 27.328 3.42 1 98.38 76 PRO A O 1
ATOM 638 N N . LYS A 1 77 ? 4.195 27.062 4.77 1 98.31 77 LYS A N 1
ATOM 639 C CA . LYS A 1 77 ? 5.27 27.297 3.809 1 98.31 77 LYS A CA 1
ATOM 640 C C . LYS A 1 77 ? 6.168 26.078 3.686 1 98.31 77 LYS A C 1
ATOM 642 O O . LYS A 1 77 ? 7.188 25.969 4.375 1 98.31 77 LYS A O 1
ATOM 647 N N . PRO A 1 78 ? 5.777 25.156 2.836 1 98.56 78 PRO A N 1
ATOM 648 C CA . PRO A 1 78 ? 6.535 23.906 2.717 1 98.56 78 PRO A CA 1
ATOM 649 C C . PRO A 1 78 ? 8 24.141 2.348 1 98.56 78 PRO A C 1
ATOM 651 O O . PRO A 1 78 ? 8.305 25.016 1.544 1 98.56 78 PRO A O 1
ATOM 654 N N . GLN A 1 79 ? 8.898 23.344 2.908 1 98.31 79 GLN A N 1
ATOM 655 C CA . GLN A 1 79 ? 10.328 23.406 2.641 1 98.31 79 GLN A CA 1
ATOM 656 C C . GLN A 1 79 ? 10.906 22.016 2.381 1 98.31 79 GLN A C 1
ATOM 658 O O . GLN A 1 79 ? 10.461 21.047 2.98 1 98.31 79 GLN A O 1
ATOM 663 N N . ILE A 1 80 ? 11.859 22 1.502 1 98.19 80 ILE A N 1
ATOM 664 C CA . ILE A 1 80 ? 12.648 20.781 1.348 1 98.19 80 ILE A CA 1
ATOM 665 C C . ILE A 1 80 ? 13.617 20.641 2.516 1 98.19 80 ILE A C 1
ATOM 667 O O . ILE A 1 80 ? 14.438 21.531 2.76 1 98.19 80 ILE A O 1
ATOM 671 N N . THR A 1 81 ? 13.484 19.562 3.188 1 96.5 81 THR A N 1
ATOM 672 C CA . THR A 1 81 ? 14.297 19.422 4.391 1 96.5 81 THR A CA 1
ATOM 673 C C . THR A 1 81 ? 15.336 18.312 4.211 1 96.5 81 THR A C 1
ATOM 675 O O . THR A 1 81 ? 16.25 18.172 5.031 1 96.5 81 THR A O 1
ATOM 678 N N . GLU A 1 82 ? 15.227 17.516 3.252 1 93.44 82 GLU A N 1
ATOM 679 C CA . GLU A 1 82 ? 16.172 16.453 2.949 1 93.44 82 GLU A CA 1
ATOM 680 C C . GLU A 1 82 ? 16.5 16.406 1.457 1 93.44 82 GLU A C 1
ATOM 682 O O . GLU A 1 82 ? 15.594 16.531 0.623 1 93.44 82 GLU A O 1
ATOM 687 N N . ASP A 1 83 ? 17.766 16.172 1.203 1 94.38 83 ASP A N 1
ATOM 688 C CA . ASP A 1 83 ? 18.188 16.078 -0.192 1 94.38 83 ASP A CA 1
ATOM 689 C C . ASP A 1 83 ? 18 14.656 -0.726 1 94.38 83 ASP A C 1
ATOM 691 O O . ASP A 1 83 ? 18.266 13.68 -0.014 1 94.38 83 ASP A O 1
ATOM 695 N N . CYS A 1 84 ? 17.562 14.617 -1.897 1 97.38 84 CYS A N 1
ATOM 696 C CA . CYS A 1 84 ? 17.453 13.328 -2.574 1 97.38 84 CYS A CA 1
ATOM 697 C C . CYS A 1 84 ? 18.781 12.922 -3.199 1 97.38 84 CYS A C 1
ATOM 699 O O . CYS A 1 84 ? 19.406 13.719 -3.891 1 97.38 84 CYS A O 1
ATOM 701 N N . PRO A 1 85 ? 19.25 11.695 -3.004 1 98.38 85 PRO A N 1
ATOM 702 C CA . PRO A 1 85 ? 20.5 11.234 -3.605 1 98.38 85 PRO A CA 1
ATOM 703 C C . PRO A 1 85 ? 20.484 11.305 -5.129 1 98.38 85 PRO A C 1
ATOM 705 O O . PRO A 1 85 ? 19.422 11.367 -5.738 1 98.38 85 PRO A O 1
ATOM 708 N N . ASN A 1 86 ? 21.75 11.227 -5.746 1 97.62 86 ASN A N 1
ATOM 709 C CA . ASN A 1 86 ? 21.891 11.516 -7.172 1 97.62 86 ASN A CA 1
ATOM 710 C C . ASN A 1 86 ? 21.953 10.234 -8 1 97.62 86 ASN A C 1
ATOM 712 O O . ASN A 1 86 ? 22.078 10.281 -9.227 1 97.62 86 ASN A O 1
ATOM 716 N N . THR A 1 87 ? 21.891 9.07 -7.344 1 98.12 87 THR A N 1
ATOM 717 C CA . THR A 1 87 ? 21.812 7.812 -8.078 1 98.12 87 THR A CA 1
ATOM 718 C C . THR A 1 87 ? 20.531 7.055 -7.711 1 98.12 87 THR A C 1
ATOM 720 O O . THR A 1 87 ? 20 7.234 -6.617 1 98.12 87 THR A O 1
ATOM 723 N N . TYR A 1 88 ? 20.141 6.246 -8.617 1 98.25 88 TYR A N 1
ATOM 724 C CA . TYR A 1 88 ? 18.906 5.516 -8.422 1 98.25 88 TYR A CA 1
ATOM 725 C C . TYR A 1 88 ? 18.984 4.625 -7.184 1 98.25 88 TYR A C 1
ATOM 727 O O . TYR A 1 88 ? 18.094 4.66 -6.328 1 98.25 88 TYR A O 1
ATOM 735 N N . LEU A 1 89 ? 20.047 3.852 -7.062 1 98.44 89 LEU A N 1
ATOM 736 C CA . LEU A 1 89 ? 20.203 2.912 -5.957 1 98.44 89 LEU A CA 1
ATOM 737 C C . LEU A 1 89 ? 20.234 3.648 -4.621 1 98.44 89 LEU A C 1
ATOM 739 O O . LEU A 1 89 ? 19.562 3.248 -3.672 1 98.44 89 LEU A O 1
ATOM 743 N N . GLN A 1 90 ? 20.953 4.715 -4.531 1 98.38 90 GLN A N 1
ATOM 744 C CA . GLN A 1 90 ? 21.016 5.5 -3.301 1 98.38 90 GLN A CA 1
ATOM 745 C C . GLN A 1 90 ? 19.672 6.164 -3.004 1 98.38 90 GLN A C 1
ATOM 747 O O . GLN A 1 90 ? 19.297 6.305 -1.841 1 98.38 90 GLN A O 1
ATOM 752 N N . GLY A 1 91 ? 19 6.586 -4.07 1 98.62 91 GLY A N 1
ATOM 753 C CA . GLY A 1 91 ? 17.688 7.164 -3.912 1 98.62 91 GLY A CA 1
ATOM 754 C C . GLY A 1 91 ? 16.656 6.18 -3.371 1 98.62 91 GLY A C 1
ATOM 755 O O . GLY A 1 91 ? 15.812 6.543 -2.547 1 98.62 91 GLY A O 1
ATOM 756 N N . LEU A 1 92 ? 16.75 4.973 -3.877 1 98.75 92 LEU A N 1
ATOM 757 C CA . LEU A 1 92 ? 15.875 3.93 -3.365 1 98.75 92 LEU A CA 1
ATOM 758 C C . LEU A 1 92 ? 16.125 3.682 -1.883 1 98.75 92 LEU A C 1
ATOM 760 O O . LEU A 1 92 ? 15.188 3.559 -1.099 1 98.75 92 LEU A O 1
ATOM 764 N N . GLU A 1 93 ? 17.359 3.602 -1.514 1 98.38 93 GLU A N 1
ATOM 765 C CA . GLU A 1 93 ? 17.719 3.4 -0.11 1 98.38 93 GLU A CA 1
ATOM 766 C C . GLU A 1 93 ? 17.188 4.543 0.757 1 98.38 93 GLU A C 1
ATOM 768 O O . GLU A 1 93 ? 16.625 4.305 1.828 1 98.38 93 GLU A O 1
ATOM 773 N N . PHE A 1 94 ? 17.391 5.711 0.302 1 98.56 94 PHE A N 1
ATOM 774 C CA . PHE A 1 94 ? 16.875 6.887 0.986 1 98.56 94 PHE A CA 1
ATOM 775 C C . PHE A 1 94 ? 15.359 6.801 1.148 1 98.56 94 PHE A C 1
ATOM 777 O O . PHE A 1 94 ? 14.836 7.051 2.234 1 98.56 94 PHE A O 1
ATOM 784 N N . ALA A 1 95 ? 14.68 6.441 0.078 1 98.75 95 ALA A N 1
ATOM 785 C CA . ALA A 1 95 ? 13.227 6.371 0.071 1 98.75 95 ALA A CA 1
ATOM 786 C C . ALA A 1 95 ? 12.719 5.332 1.066 1 98.75 95 ALA A C 1
ATOM 788 O O . ALA A 1 95 ? 11.727 5.555 1.761 1 98.75 95 ALA A O 1
ATOM 789 N N . ILE A 1 96 ? 13.367 4.176 1.12 1 98.75 96 ILE A N 1
ATOM 790 C CA . ILE A 1 96 ? 13 3.139 2.078 1 98.75 96 ILE A CA 1
ATOM 791 C C . ILE A 1 96 ? 13.047 3.703 3.496 1 98.75 96 ILE A C 1
ATOM 793 O O . ILE A 1 96 ? 12.078 3.588 4.25 1 98.75 96 ILE A O 1
ATOM 797 N N . GLN A 1 97 ? 14.141 4.324 3.859 1 98.38 97 GLN A N 1
ATOM 798 C CA . GLN A 1 97 ? 14.32 4.871 5.199 1 98.38 97 GLN A CA 1
ATOM 799 C C . GLN A 1 97 ? 13.289 5.957 5.492 1 98.38 97 GLN A C 1
ATOM 801 O O . GLN A 1 97 ? 12.68 5.973 6.566 1 98.38 97 GLN A O 1
ATOM 806 N N . ASP A 1 98 ? 13.133 6.805 4.535 1 98.44 98 ASP A N 1
ATOM 807 C CA . ASP A 1 98 ? 12.172 7.891 4.707 1 98.44 98 ASP A CA 1
ATOM 808 C C . ASP A 1 98 ? 10.766 7.352 4.969 1 98.44 98 ASP A C 1
ATOM 810 O O . ASP A 1 98 ? 10.109 7.762 5.926 1 98.44 98 ASP A O 1
ATOM 814 N N . GLU A 1 99 ? 10.273 6.391 4.098 1 98.69 99 GLU A N 1
ATOM 815 C CA . GLU A 1 99 ? 8.945 5.812 4.25 1 98.69 99 GLU A CA 1
ATOM 816 C C . GLU A 1 99 ? 8.797 5.094 5.59 1 98.69 99 GLU A C 1
ATOM 818 O O . GLU A 1 99 ? 7.781 5.238 6.27 1 98.69 99 GLU A O 1
ATOM 823 N N . GLN A 1 100 ? 9.844 4.363 6.027 1 98.25 100 GLN A N 1
ATOM 824 C CA . GLN A 1 100 ? 9.781 3.643 7.297 1 98.25 100 GLN A CA 1
ATOM 825 C C . GLN A 1 100 ? 9.711 4.609 8.477 1 98.25 100 GLN A C 1
ATOM 827 O O . GLN A 1 100 ? 8.938 4.395 9.414 1 98.25 100 GLN A O 1
ATOM 832 N N . LYS A 1 101 ? 10.523 5.609 8.445 1 97.88 101 LYS A N 1
ATOM 833 C CA . LYS A 1 101 ? 10.492 6.609 9.508 1 97.88 101 LYS A CA 1
ATOM 834 C C . LYS A 1 101 ? 9.141 7.32 9.555 1 97.88 101 LYS A C 1
ATOM 836 O O . LYS A 1 101 ? 8.625 7.609 10.633 1 97.88 101 LYS A O 1
ATOM 841 N N . THR A 1 102 ? 8.602 7.559 8.375 1 97.88 102 THR A N 1
ATOM 842 C CA . THR A 1 102 ? 7.332 8.273 8.305 1 97.88 102 THR A CA 1
ATOM 843 C C . THR A 1 102 ? 6.195 7.402 8.836 1 97.88 102 THR A C 1
ATOM 845 O O . THR A 1 102 ? 5.254 7.914 9.445 1 97.88 102 THR A O 1
ATOM 848 N N . VAL A 1 103 ? 6.227 6.059 8.625 1 98.5 103 VAL A N 1
ATOM 849 C CA . VAL A 1 103 ? 5.25 5.152 9.219 1 98.5 103 VAL A CA 1
ATOM 850 C C . VAL A 1 103 ? 5.211 5.355 10.734 1 98.5 103 VAL A C 1
ATOM 852 O O . VAL A 1 103 ? 4.145 5.609 11.297 1 98.5 103 VAL A O 1
ATOM 855 N N . ASP A 1 104 ? 6.355 5.301 11.375 1 98.38 104 ASP A N 1
ATOM 856 C CA . ASP A 1 104 ? 6.449 5.461 12.82 1 98.38 104 ASP A CA 1
ATOM 857 C C . ASP A 1 104 ? 5.934 6.828 13.258 1 98.38 104 ASP A C 1
ATOM 859 O O . ASP A 1 104 ? 5.203 6.938 14.242 1 98.38 104 ASP A O 1
ATOM 863 N N . PHE A 1 105 ? 6.348 7.789 12.547 1 98.69 105 PHE A N 1
ATOM 864 C CA . PHE A 1 105 ? 5.984 9.164 12.867 1 98.69 105 PHE A CA 1
ATOM 865 C C . PHE A 1 105 ? 4.473 9.352 12.828 1 98.69 105 PHE A C 1
ATOM 867 O O . PHE A 1 105 ? 3.887 9.883 13.773 1 98.69 105 PHE A O 1
ATOM 874 N N . TYR A 1 106 ? 3.807 8.883 11.766 1 98.62 106 TYR A N 1
ATOM 875 C CA . TYR A 1 106 ? 2.367 9.078 11.617 1 98.62 106 TYR A CA 1
ATOM 876 C C . TYR A 1 106 ? 1.6 8.242 12.641 1 98.62 106 TYR A C 1
ATOM 878 O O . TYR A 1 106 ? 0.551 8.664 13.133 1 98.62 106 TYR A O 1
ATOM 886 N N . LEU A 1 107 ? 2.086 7.059 12.961 1 98.5 107 LEU A N 1
ATOM 887 C CA . LEU A 1 107 ? 1.444 6.254 13.992 1 98.5 107 LEU A CA 1
ATOM 888 C C . LEU A 1 107 ? 1.574 6.922 15.359 1 98.5 107 LEU A C 1
ATOM 890 O O . LEU A 1 107 ? 0.646 6.871 16.172 1 98.5 107 LEU A O 1
ATOM 894 N N . GLU A 1 108 ? 2.719 7.535 15.609 1 98 108 GLU A N 1
ATOM 895 C CA . GLU A 1 108 ? 2.906 8.258 16.859 1 98 108 GLU A CA 1
ATOM 896 C C . GLU A 1 108 ? 1.917 9.414 16.984 1 98 108 GLU A C 1
ATOM 898 O O . GLU A 1 108 ? 1.278 9.586 18.031 1 98 108 GLU A O 1
ATOM 903 N N . ILE A 1 109 ? 1.818 10.234 15.914 1 97.31 109 ILE A N 1
ATOM 904 C CA . ILE A 1 109 ? 0.863 11.344 15.938 1 97.31 109 ILE A CA 1
ATOM 905 C C . ILE A 1 109 ? -0.55 10.797 16.125 1 97.31 109 ILE A C 1
ATOM 907 O O . ILE A 1 109 ? -1.351 11.367 16.875 1 97.31 109 ILE A O 1
ATOM 911 N N . SER A 1 110 ? -0.832 9.719 15.391 1 97.25 110 SER A N 1
ATOM 912 C CA . SER A 1 110 ? -2.145 9.086 15.5 1 97.25 110 SER A CA 1
ATOM 913 C C . SER A 1 110 ? -2.453 8.703 16.938 1 97.25 110 SER A C 1
ATOM 915 O O . SER A 1 110 ? -3.58 8.883 17.406 1 97.25 110 SER A O 1
ATOM 917 N N . ASP A 1 111 ? -1.5 8.203 17.703 1 96.5 111 ASP A N 1
ATOM 918 C CA . ASP A 1 111 ? -1.666 7.77 19.078 1 96.5 111 ASP A CA 1
ATOM 919 C C . ASP A 1 111 ? -1.894 8.969 20 1 96.5 111 ASP A C 1
ATOM 921 O O . ASP A 1 111 ? -2.523 8.836 21.062 1 96.5 111 ASP A O 1
ATOM 925 N N . GLU A 1 112 ? -1.463 10.07 19.609 1 93.31 112 GLU A N 1
ATOM 926 C CA . GLU A 1 112 ? -1.457 11.234 20.5 1 93.31 112 GLU A CA 1
ATOM 927 C C . GLU A 1 112 ? -2.676 12.117 20.266 1 93.31 112 GLU A C 1
ATOM 929 O O . GLU A 1 112 ? -3.006 12.969 21.094 1 93.31 112 GLU A O 1
ATOM 934 N N . THR A 1 113 ? -3.252 11.938 19.094 1 92.88 113 THR A N 1
ATOM 935 C CA . THR A 1 113 ? -4.371 12.82 18.797 1 92.88 113 THR A CA 1
ATOM 936 C C . THR A 1 113 ? -5.668 12.273 19.375 1 92.88 113 THR A C 1
ATOM 938 O O . THR A 1 113 ? -5.859 11.062 19.453 1 92.88 113 THR A O 1
ATOM 941 N N . SER A 1 114 ? -6.625 13.109 19.812 1 91.5 114 SER A N 1
ATOM 942 C CA . SER A 1 114 ? -7.926 12.711 20.344 1 91.5 114 SER A CA 1
ATOM 943 C C . SER A 1 114 ? -9.008 12.805 19.266 1 91.5 114 SER A C 1
ATOM 945 O O . SER A 1 114 ? -10.117 12.297 19.438 1 91.5 114 SER A O 1
ATOM 947 N N . ASP A 1 115 ? -8.664 13.406 18.172 1 93.81 115 ASP A N 1
ATOM 948 C CA . ASP A 1 115 ? -9.594 13.492 17.047 1 93.81 115 ASP A CA 1
ATOM 949 C C . ASP A 1 115 ? -9.648 12.172 16.266 1 93.81 115 ASP A C 1
ATOM 951 O O . ASP A 1 115 ? -8.68 11.781 15.625 1 93.81 115 ASP A O 1
ATOM 955 N N . ALA A 1 116 ? -10.836 11.539 16.281 1 94.69 116 ALA A N 1
ATOM 956 C CA . ALA A 1 116 ? -10.992 10.203 15.711 1 94.69 116 ALA A CA 1
ATOM 957 C C . ALA A 1 116 ? -10.766 10.227 14.203 1 94.69 116 ALA A C 1
ATOM 959 O O . ALA A 1 116 ? -10.203 9.281 13.641 1 94.69 116 ALA A O 1
ATOM 960 N N . HIS A 1 117 ? -11.188 11.234 13.555 1 94.62 117 HIS A N 1
ATOM 961 C CA . HIS A 1 117 ? -11.008 11.344 12.109 1 94.62 117 HIS A CA 1
ATOM 962 C C . HIS A 1 117 ? -9.539 11.5 11.742 1 94.62 117 HIS A C 1
ATOM 964 O O . HIS A 1 117 ? -9.047 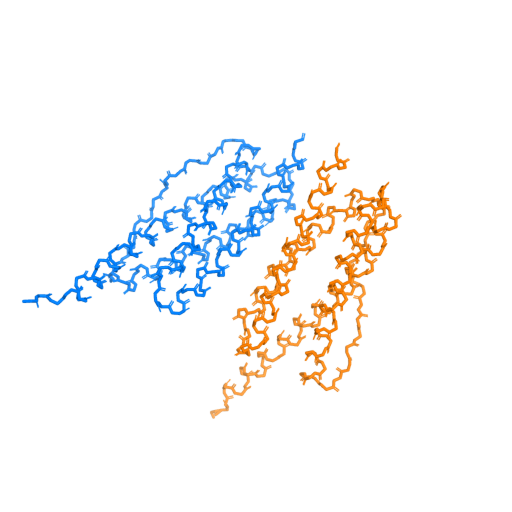10.844 10.82 1 94.62 117 HIS A O 1
ATOM 970 N N . LEU A 1 118 ? -8.883 12.375 12.492 1 96.5 118 LEU A N 1
ATOM 971 C CA . LEU A 1 118 ? -7.453 12.555 12.258 1 96.5 118 LEU A CA 1
ATOM 972 C C . LEU A 1 118 ? -6.688 11.273 12.547 1 96.5 118 LEU A C 1
ATOM 974 O O . LEU A 1 118 ? -5.762 10.914 11.812 1 96.5 118 LEU A O 1
ATOM 978 N N . LYS A 1 119 ? -7.066 10.609 13.625 1 97.12 119 LYS A N 1
ATOM 979 C CA . LYS A 1 119 ? -6.453 9.328 13.977 1 97.12 119 LYS A CA 1
ATOM 980 C C . LYS A 1 119 ? -6.562 8.336 12.82 1 97.12 119 LYS A C 1
ATOM 982 O O . LYS A 1 119 ? -5.57 7.711 12.438 1 97.12 119 LYS A O 1
ATOM 987 N N . GLU A 1 120 ? -7.711 8.234 12.258 1 96.19 120 GLU A N 1
ATOM 988 C CA . GLU A 1 120 ? -7.949 7.305 11.164 1 96.19 120 GLU A CA 1
ATOM 989 C C . GLU A 1 120 ? -7.16 7.703 9.922 1 96.19 120 GLU A C 1
ATOM 991 O O . GLU A 1 120 ? -6.586 6.852 9.242 1 96.19 120 GLU A O 1
ATOM 996 N N . LEU A 1 121 ? -7.148 8.953 9.633 1 97.5 121 LEU A N 1
ATOM 997 C CA . LEU A 1 121 ? -6.41 9.453 8.484 1 97.5 121 LEU A CA 1
ATOM 998 C C . LEU A 1 121 ? -4.926 9.133 8.602 1 97.5 121 LEU A C 1
ATOM 1000 O O . LEU A 1 121 ? -4.312 8.641 7.652 1 97.5 121 LEU A O 1
ATOM 1004 N N . LEU A 1 122 ? -4.398 9.367 9.758 1 98.56 122 LEU A N 1
ATOM 1005 C CA . LEU A 1 122 ? -2.975 9.141 9.984 1 98.56 122 LEU A CA 1
ATOM 1006 C C . LEU A 1 122 ? -2.637 7.656 9.883 1 98.56 122 LEU A C 1
ATOM 1008 O O . LEU A 1 122 ? -1.598 7.285 9.336 1 98.56 122 LEU A O 1
ATOM 1012 N N . ARG A 1 123 ? -3.471 6.812 10.367 1 98.06 123 ARG A N 1
ATOM 1013 C CA . ARG A 1 123 ? -3.256 5.371 10.25 1 98.06 123 ARG A CA 1
ATOM 1014 C C . ARG A 1 123 ? -3.33 4.926 8.797 1 98.06 123 ARG A C 1
ATOM 1016 O O . ARG A 1 123 ? -2.561 4.062 8.367 1 98.06 123 ARG A O 1
ATOM 1023 N N . ARG A 1 124 ? -4.262 5.496 8.07 1 98.19 124 ARG A N 1
ATOM 1024 C CA . ARG A 1 124 ? -4.391 5.199 6.652 1 98.19 124 ARG A CA 1
ATOM 1025 C C . ARG A 1 124 ? -3.141 5.625 5.887 1 98.19 124 ARG A C 1
ATOM 1027 O O . ARG A 1 124 ? -2.652 4.887 5.027 1 98.19 124 ARG A O 1
ATOM 1034 N N . ILE A 1 125 ? -2.631 6.805 6.211 1 98.69 125 ILE A N 1
ATOM 1035 C CA . ILE A 1 125 ? -1.425 7.293 5.555 1 98.69 125 ILE A CA 1
ATOM 1036 C C . ILE A 1 125 ? -0.235 6.414 5.938 1 98.69 125 ILE A C 1
ATOM 1038 O O . ILE A 1 125 ? 0.605 6.098 5.094 1 98.69 125 ILE A O 1
ATOM 1042 N N . ALA A 1 126 ? -0.175 6.02 7.18 1 98.75 126 ALA A N 1
ATOM 1043 C CA . ALA A 1 126 ? 0.898 5.129 7.613 1 98.75 126 ALA A CA 1
ATOM 1044 C C . ALA A 1 126 ? 0.869 3.816 6.836 1 98.75 126 ALA A C 1
ATOM 1046 O O . ALA A 1 126 ? 1.919 3.277 6.48 1 98.75 126 ALA A O 1
ATOM 1047 N N . ALA A 1 127 ? -0.305 3.305 6.605 1 98.44 127 ALA A N 1
ATOM 1048 C CA . ALA A 1 127 ? -0.43 2.082 5.816 1 98.44 127 ALA A CA 1
ATOM 1049 C C . ALA A 1 127 ? 0.087 2.291 4.398 1 98.44 127 ALA A C 1
ATOM 1051 O O . ALA A 1 127 ? 0.764 1.423 3.842 1 98.44 127 ALA A O 1
ATOM 1052 N N . ASP A 1 128 ? -0.173 3.436 3.83 1 98.69 128 ASP A N 1
ATOM 1053 C CA . ASP A 1 128 ? 0.389 3.785 2.531 1 98.69 128 ASP A CA 1
ATOM 1054 C C . ASP A 1 128 ? 1.916 3.773 2.572 1 98.69 128 ASP A C 1
ATOM 1056 O O . ASP A 1 128 ? 2.561 3.139 1.734 1 98.69 128 ASP A O 1
ATOM 1060 N N . GLU A 1 129 ? 2.396 4.445 3.582 1 98.81 129 GLU A N 1
ATOM 1061 C CA . GLU A 1 129 ? 3.848 4.578 3.672 1 98.81 129 GLU A CA 1
ATOM 1062 C C . GLU A 1 129 ? 4.52 3.215 3.809 1 98.81 129 GLU A C 1
ATOM 1064 O O . GLU A 1 129 ? 5.602 2.992 3.268 1 98.81 129 GLU A O 1
ATOM 1069 N N . GLN A 1 130 ? 3.891 2.369 4.562 1 98.56 130 GLN A N 1
ATOM 1070 C CA . GLN A 1 130 ? 4.438 1.022 4.691 1 98.56 130 GLN A CA 1
ATOM 1071 C C . GLN A 1 130 ? 4.441 0.3 3.346 1 98.56 130 GLN A C 1
ATOM 1073 O O . GLN A 1 130 ? 5.414 -0.372 2.998 1 98.56 130 GLN A O 1
ATOM 1078 N N . ASN A 1 131 ? 3.348 0.371 2.633 1 98.75 131 ASN A N 1
ATOM 1079 C CA . ASN A 1 131 ? 3.258 -0.199 1.293 1 98.75 131 A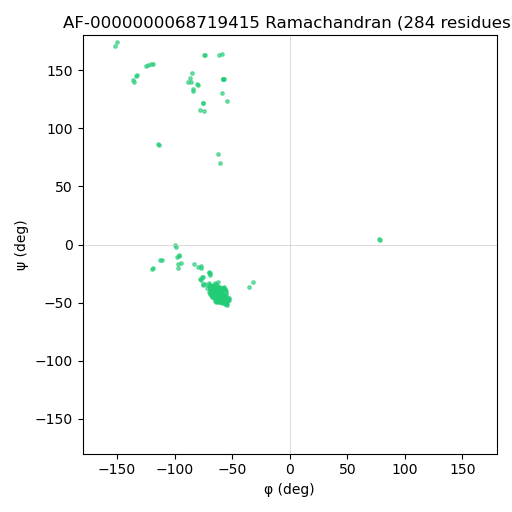SN A CA 1
ATOM 1080 C C . ASN A 1 131 ? 4.336 0.362 0.372 1 98.75 131 ASN A C 1
ATOM 1082 O O . ASN A 1 131 ? 4.984 -0.387 -0.362 1 98.75 131 ASN A O 1
ATOM 1086 N N . HIS A 1 132 ? 4.547 1.71 0.405 1 98.94 132 HIS A N 1
ATOM 1087 C CA . HIS A 1 132 ? 5.586 2.371 -0.381 1 98.94 132 HIS A CA 1
ATOM 1088 C C . HIS A 1 132 ? 6.969 1.824 -0.042 1 98.94 132 HIS A C 1
ATOM 1090 O O . HIS A 1 132 ? 7.773 1.562 -0.938 1 98.94 132 HIS A O 1
ATOM 1096 N N . ALA A 1 133 ? 7.223 1.661 1.266 1 98.81 133 ALA A N 1
ATOM 1097 C CA . ALA A 1 133 ? 8.523 1.158 1.709 1 98.81 133 ALA A CA 1
ATOM 1098 C C . ALA A 1 133 ? 8.812 -0.216 1.11 1 98.81 133 ALA A C 1
ATOM 1100 O O . ALA A 1 133 ? 9.93 -0.489 0.683 1 98.81 133 ALA A O 1
ATOM 1101 N N . VAL A 1 134 ? 7.797 -1.021 1.039 1 98.69 134 VAL A N 1
ATOM 1102 C CA . VAL A 1 134 ? 7.973 -2.367 0.505 1 98.69 134 VAL A CA 1
ATOM 1103 C C . VAL A 1 134 ? 8.234 -2.297 -0.998 1 98.69 134 VAL A C 1
ATOM 1105 O O . VAL A 1 134 ? 9.07 -3.037 -1.522 1 98.69 134 VAL A O 1
ATOM 1108 N N . TRP A 1 135 ? 7.508 -1.415 -1.713 1 98.81 135 TRP A N 1
ATOM 1109 C CA . TRP A 1 135 ? 7.805 -1.21 -3.127 1 98.81 135 TRP A CA 1
ATOM 1110 C C . TRP A 1 135 ? 9.266 -0.827 -3.324 1 98.81 135 TRP A C 1
ATOM 1112 O O . TRP A 1 135 ? 9.969 -1.419 -4.152 1 98.81 135 TRP A O 1
ATOM 1122 N N . PHE A 1 136 ? 9.734 0.164 -2.586 1 98.88 136 PHE A N 1
ATOM 1123 C CA . PHE A 1 136 ? 11.094 0.649 -2.75 1 98.88 136 PHE A CA 1
ATOM 1124 C C . PHE A 1 136 ? 12.102 -0.434 -2.385 1 98.88 136 PHE A C 1
ATOM 1126 O O . PHE A 1 136 ? 13.156 -0.547 -3.016 1 98.88 136 PHE A O 1
ATOM 1133 N N . LEU A 1 137 ? 11.805 -1.177 -1.329 1 98.62 137 LEU A N 1
ATOM 1134 C CA . LEU A 1 137 ? 12.688 -2.27 -0.942 1 98.62 137 LEU A CA 1
ATOM 1135 C C . LEU A 1 137 ? 12.781 -3.314 -2.049 1 98.62 137 LEU A C 1
ATOM 1137 O O . LEU A 1 137 ? 13.867 -3.812 -2.354 1 98.62 137 LEU A O 1
ATOM 1141 N N . TYR A 1 138 ? 11.688 -3.641 -2.666 1 98.56 138 TYR A N 1
ATOM 1142 C CA . TYR A 1 138 ? 11.656 -4.574 -3.785 1 98.56 138 TYR A CA 1
ATOM 1143 C C . TYR A 1 138 ? 12.547 -4.086 -4.926 1 98.56 138 TYR A C 1
ATOM 1145 O O . TYR A 1 138 ? 13.359 -4.848 -5.457 1 98.56 138 TYR A O 1
ATOM 1153 N N . TYR A 1 139 ? 12.406 -2.822 -5.289 1 98.44 139 TYR A N 1
ATOM 1154 C CA . TYR A 1 139 ? 13.211 -2.281 -6.379 1 98.44 139 TYR A CA 1
ATOM 1155 C C . TYR A 1 139 ? 14.68 -2.227 -5.996 1 98.44 139 TYR A C 1
ATOM 1157 O O . TYR A 1 139 ? 15.555 -2.406 -6.844 1 98.44 139 TYR A O 1
ATOM 1165 N N . PHE A 1 140 ? 14.953 -1.92 -4.699 1 98.38 140 PHE A N 1
ATOM 1166 C CA . PHE A 1 140 ? 16.328 -1.881 -4.207 1 98.38 140 PHE A CA 1
ATOM 1167 C C . PHE A 1 140 ? 16.984 -3.242 -4.359 1 98.38 140 PHE A C 1
ATOM 1169 O O . PHE A 1 140 ? 18.109 -3.336 -4.887 1 98.38 140 PHE A O 1
ATOM 1176 N N . VAL A 1 141 ? 16.297 -4.262 -3.986 1 96.5 141 VAL A N 1
ATOM 1177 C CA . VAL A 1 141 ? 16.828 -5.617 -4.051 1 96.5 141 VAL A CA 1
ATOM 1178 C C . VAL A 1 141 ? 16.984 -6.047 -5.508 1 96.5 141 VAL A C 1
ATOM 1180 O O . VAL A 1 141 ? 17.938 -6.727 -5.867 1 96.5 141 VAL A O 1
ATOM 1183 N N . LYS A 1 142 ? 16 -5.652 -6.305 1 94.81 142 LYS A N 1
ATOM 1184 C CA . LYS A 1 142 ? 16.047 -5.992 -7.723 1 94.81 142 LYS A CA 1
ATOM 1185 C C . LYS A 1 142 ? 17.25 -5.34 -8.406 1 94.81 142 LYS A C 1
ATOM 1187 O O . LYS A 1 142 ? 17.828 -5.91 -9.328 1 94.81 142 LYS A O 1
ATOM 1192 N N . SER A 1 143 ? 17.562 -4.18 -7.977 1 92.19 143 SER A N 1
ATOM 1193 C CA . SER A 1 143 ? 18.625 -3.385 -8.594 1 92.19 143 SER A CA 1
ATOM 1194 C C . SER A 1 143 ? 20 -3.844 -8.125 1 92.19 143 SER A C 1
ATOM 1196 O O . SER A 1 143 ? 21.016 -3.541 -8.766 1 92.19 143 SER A O 1
ATOM 1198 N N . LYS A 1 144 ? 20.141 -4.547 -7.039 1 84.31 144 LYS A N 1
ATOM 1199 C CA . LYS A 1 144 ? 21.438 -5.016 -6.543 1 84.31 144 LYS A CA 1
ATOM 1200 C C . LYS A 1 144 ? 21.875 -6.277 -7.281 1 84.31 144 LYS A C 1
ATOM 1202 O O . LYS A 1 144 ? 23.047 -6.414 -7.637 1 84.31 144 LYS A O 1
ATOM 1207 N N . MET B 1 1 ? -37.469 18.031 -9.883 1 38.31 1 MET B N 1
ATOM 1208 C CA . MET B 1 1 ? -36.219 18.109 -9.109 1 38.31 1 MET B CA 1
ATOM 1209 C C . MET B 1 1 ? -35.781 16.734 -8.633 1 38.31 1 MET B C 1
ATOM 1211 O O . MET B 1 1 ? -36.312 16.219 -7.648 1 38.31 1 MET B O 1
ATOM 1215 N N . TYR B 1 2 ? -35.594 15.648 -9.281 1 49.06 2 TYR B N 1
ATOM 1216 C CA . TYR B 1 2 ? -35.406 14.203 -9.219 1 49.06 2 TYR B CA 1
ATOM 1217 C C . TYR B 1 2 ? -34.25 13.836 -8.305 1 49.06 2 TYR B C 1
ATOM 1219 O O . TYR B 1 2 ? -33.219 14.523 -8.297 1 49.06 2 TYR B O 1
ATOM 1227 N N . ASN B 1 3 ? -34.344 12.953 -7.152 1 50.75 3 ASN B N 1
ATOM 1228 C CA . ASN B 1 3 ? -33.594 12.781 -5.898 1 50.75 3 ASN B CA 1
ATOM 1229 C C . ASN B 1 3 ? -32.156 12.383 -6.145 1 50.75 3 ASN B C 1
ATOM 1231 O O . ASN B 1 3 ? -31.875 11.234 -6.496 1 50.75 3 ASN B O 1
ATOM 1235 N N . SER B 1 4 ? -31.172 13.344 -6.543 1 60.56 4 SER B N 1
ATOM 1236 C CA . SER B 1 4 ? -29.719 13.297 -6.699 1 60.56 4 SER B CA 1
ATOM 1237 C C . SER B 1 4 ? -29.078 12.344 -5.699 1 60.56 4 SER B C 1
ATOM 1239 O O . SER B 1 4 ? -28.188 11.578 -6.047 1 60.56 4 SER B O 1
ATOM 1241 N N . ASN B 1 5 ? -29.719 12.273 -4.543 1 62.81 5 ASN B N 1
ATOM 1242 C CA . ASN B 1 5 ? -29.219 11.367 -3.516 1 62.81 5 ASN B CA 1
ATOM 1243 C C . ASN B 1 5 ? -29.422 9.906 -3.902 1 62.81 5 ASN B C 1
ATOM 1245 O O . ASN B 1 5 ? -28.562 9.062 -3.615 1 62.81 5 ASN B O 1
ATOM 1249 N N . TYR B 1 6 ? -30.609 9.641 -4.559 1 59.62 6 TYR B N 1
ATOM 1250 C CA . TYR B 1 6 ? -30.891 8.273 -4.984 1 59.62 6 TYR B CA 1
ATOM 1251 C C . TYR B 1 6 ? -29.922 7.82 -6.062 1 59.62 6 TYR B C 1
ATOM 1253 O O . TYR B 1 6 ? -29.375 6.711 -5.996 1 59.62 6 TYR B O 1
ATOM 1261 N N . TYR B 1 7 ? -29.594 8.602 -7 1 58.72 7 TYR B N 1
ATOM 1262 C CA . TYR B 1 7 ? -28.688 8.266 -8.094 1 58.72 7 TYR B CA 1
ATOM 1263 C C . TYR B 1 7 ? -27.25 8.117 -7.598 1 58.72 7 TYR B C 1
ATOM 1265 O O . TYR B 1 7 ? -26.516 7.238 -8.047 1 58.72 7 TYR B O 1
ATOM 1273 N N . ASP B 1 8 ? -26.844 9.047 -6.688 1 63 8 ASP B N 1
ATOM 1274 C CA . ASP B 1 8 ? -25.516 8.961 -6.094 1 63 8 ASP B CA 1
ATOM 1275 C C . ASP B 1 8 ? -25.344 7.66 -5.316 1 63 8 ASP B C 1
ATOM 1277 O O . ASP B 1 8 ? -24.281 7.035 -5.371 1 63 8 ASP B O 1
ATOM 1281 N N . TRP B 1 9 ? -26.375 7.312 -4.66 1 65.75 9 TRP B N 1
ATOM 1282 C CA . TRP B 1 9 ? -26.391 6.051 -3.928 1 65.75 9 TRP B CA 1
ATOM 1283 C C . TRP B 1 9 ? -26.266 4.867 -4.883 1 65.75 9 TRP B C 1
ATOM 1285 O O . TRP B 1 9 ? -25.484 3.947 -4.648 1 65.75 9 TRP B O 1
ATOM 1295 N N . TYR B 1 10 ? -27 4.934 -5.867 1 64.56 10 TYR B N 1
ATOM 1296 C CA . TYR B 1 10 ? -26.969 3.848 -6.844 1 64.56 10 TYR B CA 1
ATOM 1297 C C . TYR B 1 10 ? -25.594 3.744 -7.504 1 64.56 10 TYR B C 1
ATOM 1299 O O . TYR B 1 10 ? -25.078 2.643 -7.695 1 64.56 10 TYR B O 1
ATOM 1307 N N . ARG B 1 11 ? -25.094 4.812 -7.797 1 69.19 11 ARG B N 1
ATOM 1308 C CA . ARG B 1 11 ? -23.781 4.824 -8.445 1 69.19 11 ARG B CA 1
ATOM 1309 C C . ARG B 1 11 ? -22.703 4.293 -7.504 1 69.19 11 ARG B C 1
ATOM 1311 O O . ARG B 1 11 ? -21.828 3.545 -7.926 1 69.19 11 ARG B O 1
ATOM 1318 N N . GLN B 1 12 ? -22.844 4.715 -6.336 1 72.75 12 GLN B N 1
ATOM 1319 C CA . GLN B 1 12 ? -21.891 4.238 -5.34 1 72.75 12 GLN B CA 1
ATOM 1320 C C . GLN B 1 12 ? -21.984 2.729 -5.156 1 72.75 12 GLN B C 1
ATOM 1322 O O . GLN B 1 12 ? -20.969 2.041 -5.047 1 72.75 12 GLN B O 1
ATOM 1327 N N . ASN B 1 13 ? -23.188 2.301 -5.328 1 81.06 13 ASN B N 1
ATOM 1328 C CA . ASN B 1 13 ? -23.391 0.863 -5.18 1 81.06 13 ASN B CA 1
ATOM 1329 C C . ASN B 1 13 ? -22.859 0.093 -6.383 1 81.06 13 ASN B C 1
ATOM 1331 O O . ASN B 1 13 ? -22.266 -0.976 -6.227 1 81.06 13 ASN B O 1
ATOM 1335 N N . ASP B 1 14 ? -22.984 0.684 -7.535 1 91.44 14 ASP B N 1
ATOM 1336 C CA . ASP B 1 14 ? -22.484 0.013 -8.734 1 91.44 14 ASP B CA 1
ATOM 1337 C C . ASP B 1 14 ? -20.969 -0.06 -8.75 1 91.44 14 ASP B C 1
ATOM 1339 O O . ASP B 1 14 ? -20.391 -1.077 -9.141 1 91.44 14 ASP B O 1
ATOM 1343 N N . LYS B 1 15 ? -20.344 1.003 -8.375 1 95.31 15 LYS B N 1
ATOM 1344 C CA . LYS B 1 15 ? -18.891 1.002 -8.312 1 95.31 15 LYS B CA 1
ATOM 1345 C C . LYS B 1 15 ? -18.391 -0.009 -7.285 1 95.31 15 LYS B C 1
ATOM 1347 O O . LYS B 1 15 ? -17.406 -0.718 -7.531 1 95.31 15 LYS B O 1
ATOM 1352 N N . LEU B 1 16 ? -19.109 -0.041 -6.152 1 95.69 16 LEU B N 1
ATOM 1353 C CA . LEU B 1 16 ? -18.719 -0.989 -5.121 1 95.69 16 LEU B CA 1
ATOM 1354 C C . LEU B 1 16 ? -18.844 -2.424 -5.617 1 95.69 16 LEU B C 1
ATOM 1356 O O . LEU B 1 16 ? -17.953 -3.248 -5.391 1 95.69 16 LEU B O 1
ATOM 1360 N N . ILE B 1 17 ? -19.891 -2.697 -6.309 1 96.38 17 ILE B N 1
ATOM 1361 C CA . ILE B 1 17 ? -20.109 -4.035 -6.848 1 96.38 17 ILE B CA 1
ATOM 1362 C C . ILE B 1 17 ? -19 -4.383 -7.828 1 96.38 17 ILE B C 1
ATOM 1364 O O . ILE B 1 17 ? -18.438 -5.48 -7.781 1 96.38 17 ILE B O 1
ATOM 1368 N N . SER B 1 18 ? -18.672 -3.461 -8.68 1 97.69 18 SER B N 1
ATOM 1369 C CA . SER B 1 18 ? -17.594 -3.672 -9.648 1 97.69 18 SER B CA 1
ATOM 1370 C C . SER B 1 18 ? -16.266 -3.902 -8.945 1 97.69 18 SER B C 1
ATOM 1372 O O . SER B 1 18 ? -15.484 -4.766 -9.352 1 97.69 18 SER B O 1
ATOM 1374 N N . ASP B 1 19 ? -16.031 -3.119 -7.961 1 98.19 19 ASP B N 1
ATOM 1375 C CA . ASP B 1 19 ? -14.789 -3.262 -7.199 1 98.19 19 ASP B CA 1
ATOM 1376 C C . ASP B 1 19 ? -14.719 -4.621 -6.508 1 98.19 19 ASP B C 1
ATOM 1378 O O . ASP B 1 19 ? -13.672 -5.266 -6.496 1 98.19 19 ASP B O 1
ATOM 1382 N N . ILE B 1 20 ? -15.805 -5.043 -5.961 1 98.12 20 ILE B N 1
ATOM 1383 C CA . ILE B 1 20 ? -15.859 -6.328 -5.27 1 98.12 20 ILE B CA 1
ATOM 1384 C C . ILE B 1 20 ? -15.672 -7.461 -6.273 1 98.12 20 ILE B C 1
ATOM 1386 O O . ILE B 1 20 ? -14.992 -8.453 -5.98 1 98.12 20 ILE B O 1
ATOM 1390 N N . GLU B 1 21 ? -16.203 -7.309 -7.414 1 98.25 21 GLU B N 1
ATOM 1391 C CA . GLU B 1 21 ? -15.992 -8.305 -8.461 1 98.25 21 GLU B CA 1
ATOM 1392 C C . GLU B 1 21 ? -14.516 -8.383 -8.852 1 98.25 21 GLU B C 1
ATOM 1394 O O . GLU B 1 21 ? -13.977 -9.477 -9.031 1 98.25 21 GLU B O 1
ATOM 1399 N N . LYS B 1 22 ? -13.922 -7.242 -9.008 1 98.5 22 LYS B N 1
ATOM 1400 C CA . LYS B 1 22 ? -12.484 -7.211 -9.289 1 98.5 22 LYS B CA 1
ATOM 1401 C C . LYS B 1 22 ? -11.695 -7.891 -8.18 1 98.5 22 LYS B C 1
ATOM 1403 O O . LYS B 1 22 ? -10.734 -8.617 -8.445 1 98.5 22 LYS B O 1
ATOM 1408 N N . ALA B 1 23 ? -12.117 -7.672 -6.945 1 98.69 23 ALA B N 1
ATOM 1409 C CA . ALA B 1 23 ? -11.477 -8.312 -5.805 1 98.69 23 ALA B CA 1
ATOM 1410 C C . ALA B 1 23 ? -11.625 -9.828 -5.867 1 98.69 23 ALA B C 1
ATOM 1412 O O . ALA B 1 23 ? -10.672 -10.57 -5.602 1 98.69 23 ALA B O 1
ATOM 1413 N N . ILE B 1 24 ? -12.781 -10.258 -6.215 1 98.81 24 ILE B N 1
ATOM 1414 C CA . ILE B 1 24 ? -13.062 -11.688 -6.34 1 98.81 24 ILE B CA 1
ATOM 1415 C C . ILE B 1 24 ? -12.133 -12.305 -7.379 1 98.81 24 ILE B C 1
ATOM 1417 O O . ILE B 1 24 ? -11.484 -13.32 -7.117 1 98.81 24 ILE B O 1
ATOM 1421 N N . ASN B 1 25 ? -12.031 -11.695 -8.5 1 98.81 25 ASN B N 1
ATOM 1422 C CA . ASN B 1 25 ? -11.172 -12.219 -9.562 1 98.81 25 ASN B CA 1
ATOM 1423 C C . ASN B 1 25 ? -9.703 -12.188 -9.148 1 98.81 25 ASN B C 1
ATOM 1425 O O . ASN B 1 25 ? -8.945 -13.109 -9.461 1 98.81 25 ASN B O 1
ATOM 1429 N N . GLY B 1 26 ? -9.32 -11.125 -8.484 1 98.5 26 GLY B N 1
ATOM 1430 C CA . GLY B 1 26 ? -7.953 -11.031 -7.996 1 98.5 26 GLY B CA 1
ATOM 1431 C C . GLY B 1 26 ? -7.594 -12.141 -7.023 1 98.5 26 GLY B C 1
ATOM 1432 O O . GLY B 1 26 ? -6.555 -12.789 -7.172 1 98.5 26 GLY B O 1
ATOM 1433 N N . GLU B 1 27 ? -8.461 -12.352 -6.074 1 98.81 27 GLU B N 1
ATOM 1434 C CA . GLU B 1 27 ? -8.219 -13.406 -5.094 1 98.81 27 GLU B CA 1
ATOM 1435 C C . GLU B 1 27 ? -8.234 -14.781 -5.746 1 98.81 27 GLU B C 1
ATOM 1437 O O . GLU B 1 27 ? -7.41 -15.641 -5.422 1 98.81 27 GLU B O 1
ATOM 1442 N N . TYR B 1 28 ? -9.117 -14.953 -6.625 1 98.75 28 TYR B N 1
ATOM 1443 C CA . TYR B 1 28 ? -9.219 -16.219 -7.352 1 98.75 28 TYR B CA 1
ATOM 1444 C C . TYR B 1 28 ? -7.938 -16.5 -8.125 1 98.75 28 TYR B C 1
ATOM 1446 O O . TYR B 1 28 ? -7.426 -17.625 -8.094 1 98.75 28 TYR B O 1
ATOM 1454 N N . SER B 1 29 ? -7.457 -15.555 -8.805 1 98.75 29 SER B N 1
ATOM 1455 C CA . SER B 1 29 ? -6.203 -15.68 -9.547 1 98.75 29 SER B CA 1
ATOM 1456 C C . SER B 1 29 ? -5.035 -15.969 -8.602 1 98.75 29 SER B C 1
ATOM 1458 O O . SER B 1 29 ? -4.176 -16.797 -8.914 1 98.75 29 SER B O 1
ATOM 1460 N N . ALA B 1 30 ? -5.027 -15.336 -7.457 1 98.81 30 ALA B N 1
ATOM 1461 C CA . ALA B 1 30 ? -3.959 -15.539 -6.484 1 98.81 30 ALA B CA 1
ATOM 1462 C C . ALA B 1 30 ? -3.979 -16.969 -5.941 1 98.81 30 ALA B C 1
ATOM 1464 O O . ALA B 1 30 ? -2.928 -17.594 -5.793 1 98.81 30 ALA B O 1
ATOM 1465 N N . ILE B 1 31 ? -5.164 -17.438 -5.621 1 98.81 31 ILE B N 1
ATOM 1466 C CA . ILE B 1 31 ? -5.316 -18.797 -5.125 1 98.81 31 ILE B CA 1
ATOM 1467 C C . ILE B 1 31 ? -4.672 -19.781 -6.105 1 98.81 31 ILE B C 1
ATOM 1469 O O . ILE B 1 31 ? -3.896 -20.641 -5.703 1 98.81 31 ILE B O 1
ATOM 1473 N N . SER B 1 32 ? -4.984 -19.609 -7.336 1 98.69 32 SER B N 1
ATOM 1474 C CA . SER B 1 32 ? -4.438 -20.469 -8.375 1 98.69 32 SER B CA 1
ATOM 1475 C C . SER B 1 32 ? -2.926 -20.312 -8.492 1 98.69 32 SER B C 1
ATOM 1477 O O . SER B 1 32 ? -2.193 -21.312 -8.531 1 98.69 32 SER B O 1
ATOM 1479 N N . CYS B 1 33 ? -2.455 -19.156 -8.555 1 98.81 33 CYS B N 1
ATOM 1480 C CA . CYS B 1 33 ? -1.032 -18.875 -8.719 1 98.81 33 CYS B CA 1
ATOM 1481 C C . CYS B 1 33 ? -0.23 -19.438 -7.547 1 98.81 33 CYS B C 1
ATOM 1483 O O . CYS B 1 33 ? 0.839 -20.016 -7.738 1 98.81 33 CYS B O 1
ATOM 1485 N N . TYR B 1 34 ? -0.745 -19.281 -6.363 1 98.88 34 TYR B N 1
ATOM 1486 C CA . TYR B 1 34 ? 0.028 -19.672 -5.188 1 98.88 34 TYR B CA 1
ATOM 1487 C C . TYR B 1 34 ? 0.052 -21.188 -5.023 1 98.88 34 TYR B C 1
ATOM 1489 O O . TYR B 1 34 ? 0.982 -21.734 -4.43 1 98.88 34 TYR B O 1
ATOM 1497 N N . ALA B 1 35 ? -0.966 -21.828 -5.504 1 98.75 35 ALA B N 1
ATOM 1498 C CA . ALA B 1 35 ? -0.853 -23.281 -5.621 1 98.75 35 ALA B CA 1
ATOM 1499 C C . ALA B 1 35 ? 0.327 -23.672 -6.504 1 98.75 35 ALA B C 1
ATOM 1501 O O . ALA B 1 35 ? 1.117 -24.547 -6.148 1 98.75 35 ALA B O 1
ATOM 1502 N N . LYS B 1 36 ? 0.433 -23.016 -7.652 1 98.69 36 LYS B N 1
ATOM 1503 C CA . LYS B 1 36 ? 1.525 -23.266 -8.594 1 98.69 36 LYS B CA 1
ATOM 1504 C C . LYS B 1 36 ? 2.875 -22.922 -7.961 1 98.69 36 LYS B C 1
ATOM 1506 O O . LYS B 1 36 ? 3.826 -23.703 -8.07 1 98.69 36 LYS B O 1
ATOM 1511 N N . LEU B 1 37 ? 2.953 -21.828 -7.273 1 98.75 37 LEU B N 1
ATOM 1512 C CA . LEU B 1 37 ? 4.184 -21.391 -6.617 1 98.75 37 LEU B CA 1
ATOM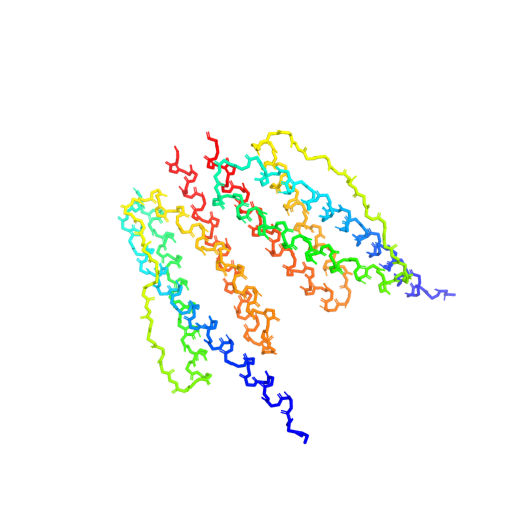 1513 C C . LEU B 1 37 ? 4.609 -22.406 -5.555 1 98.75 37 LEU B C 1
ATOM 1515 O O . LEU B 1 37 ? 5.797 -22.703 -5.426 1 98.75 37 LEU B O 1
ATOM 1519 N N . ALA B 1 38 ? 3.621 -22.844 -4.789 1 98.81 38 ALA B N 1
ATOM 1520 C CA . ALA B 1 38 ? 3.92 -23.828 -3.752 1 98.81 38 ALA B CA 1
ATOM 1521 C C . ALA B 1 38 ? 4.551 -25.094 -4.352 1 98.81 38 ALA B C 1
ATOM 1523 O O . ALA B 1 38 ? 5.477 -25.672 -3.77 1 98.81 38 ALA B O 1
ATOM 1524 N N . ASN B 1 39 ? 4.066 -25.438 -5.504 1 98.5 39 ASN B N 1
ATOM 1525 C CA . ASN B 1 39 ? 4.582 -26.625 -6.176 1 98.5 39 ASN B CA 1
ATOM 1526 C C . ASN B 1 39 ? 6.012 -26.406 -6.668 1 98.5 39 ASN B C 1
ATOM 1528 O O . ASN B 1 39 ? 6.762 -27.375 -6.84 1 98.5 39 ASN B O 1
ATOM 1532 N N . MET B 1 40 ? 6.391 -25.203 -6.863 1 98.38 40 MET B N 1
ATOM 1533 C CA . MET B 1 40 ? 7.715 -24.875 -7.383 1 98.38 40 MET B CA 1
ATOM 1534 C C . MET B 1 40 ? 8.68 -24.547 -6.246 1 98.38 40 MET B C 1
ATOM 1536 O O . MET B 1 40 ? 9.867 -24.328 -6.477 1 98.38 40 MET B O 1
ATOM 1540 N N . ALA B 1 41 ? 8.172 -24.406 -5.039 1 98.38 41 ALA B N 1
ATOM 1541 C CA . ALA B 1 41 ? 8.992 -23.969 -3.91 1 98.38 41 ALA B CA 1
ATOM 1542 C C . ALA B 1 41 ? 10.18 -24.906 -3.705 1 98.38 41 ALA B C 1
ATOM 1544 O O . ALA B 1 41 ? 10.055 -26.125 -3.85 1 98.38 41 ALA B O 1
ATOM 1545 N N . PRO B 1 42 ? 11.305 -24.391 -3.35 1 98.25 42 PRO B N 1
ATOM 1546 C CA . PRO B 1 42 ? 12.531 -25.188 -3.297 1 98.25 42 PRO B CA 1
ATOM 1547 C C . PRO B 1 42 ? 12.602 -26.094 -2.068 1 98.25 42 PRO B C 1
ATOM 1549 O O . PRO B 1 42 ? 13.445 -26.984 -2.002 1 98.25 42 PRO B O 1
ATOM 1552 N N . ASN B 1 43 ? 11.859 -25.859 -0.983 1 98.06 43 ASN B N 1
ATOM 1553 C CA . ASN B 1 43 ? 11.852 -26.672 0.227 1 98.06 43 ASN B CA 1
ATOM 1554 C C . ASN B 1 43 ? 10.492 -26.641 0.921 1 98.06 43 ASN B C 1
ATOM 1556 O O . ASN B 1 43 ? 9.633 -25.828 0.567 1 98.06 43 ASN B O 1
ATOM 1560 N N . GLN B 1 44 ? 10.391 -27.422 1.917 1 98.25 44 GLN B N 1
ATOM 1561 C CA . GLN B 1 44 ? 9.102 -27.625 2.561 1 98.25 44 GLN B CA 1
ATOM 1562 C C . GLN B 1 44 ? 8.695 -26.406 3.391 1 98.25 44 GLN B C 1
ATOM 1564 O O . GLN B 1 44 ? 7.504 -26.109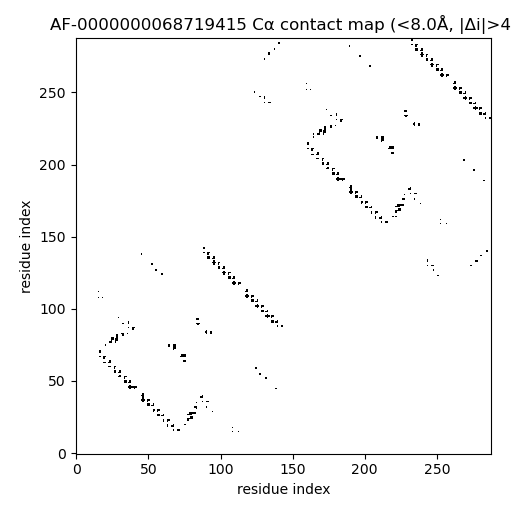 3.51 1 98.25 44 GLN B O 1
ATOM 1569 N N . VAL B 1 45 ? 9.648 -25.75 3.969 1 98.31 45 VAL B N 1
ATOM 1570 C CA . VAL B 1 45 ? 9.367 -24.594 4.809 1 98.31 45 VAL B CA 1
ATOM 1571 C C . VAL B 1 45 ? 8.711 -23.5 3.967 1 98.31 45 VAL B C 1
ATOM 1573 O O . VAL B 1 45 ? 7.664 -22.953 4.336 1 98.31 45 VAL B O 1
ATOM 1576 N N . GLU B 1 46 ? 9.305 -23.188 2.82 1 98.5 46 GLU B N 1
ATOM 1577 C CA . GLU B 1 46 ? 8.75 -22.188 1.913 1 98.5 46 GLU B CA 1
ATOM 1578 C C . GLU B 1 46 ? 7.41 -22.641 1.342 1 98.5 46 GLU B C 1
ATOM 1580 O O . GLU B 1 46 ? 6.465 -21.859 1.247 1 98.5 46 GLU B O 1
ATOM 1585 N N . GLN B 1 47 ? 7.348 -23.875 0.951 1 98.75 47 GLN B N 1
ATOM 1586 C CA . GLN B 1 47 ? 6.098 -24.438 0.435 1 98.75 47 GLN B CA 1
ATOM 1587 C C . GLN B 1 47 ? 4.961 -24.25 1.438 1 98.75 47 GLN B C 1
ATOM 1589 O O . GLN B 1 47 ? 3.877 -23.781 1.079 1 98.75 47 GLN B O 1
ATOM 1594 N N . LYS B 1 48 ? 5.191 -24.594 2.676 1 98.81 48 LYS B N 1
ATOM 1595 C CA . LYS B 1 48 ? 4.176 -24.5 3.723 1 98.81 48 LYS B CA 1
ATOM 1596 C C . LYS B 1 48 ? 3.725 -23.062 3.928 1 98.81 48 LYS B C 1
ATOM 1598 O O . LYS B 1 48 ? 2.533 -22.797 4.098 1 98.81 48 LYS B O 1
ATOM 1603 N N . GLN B 1 49 ? 4.672 -22.172 3.959 1 98.88 49 GLN B N 1
ATOM 1604 C CA . GLN B 1 49 ? 4.328 -20.766 4.137 1 98.88 49 GLN B CA 1
ATOM 1605 C C . GLN B 1 49 ? 3.479 -20.266 2.977 1 98.88 49 GLN B C 1
ATOM 1607 O O . GLN B 1 49 ? 2.508 -19.531 3.188 1 98.88 49 GLN B O 1
ATOM 1612 N N . ILE B 1 50 ? 3.805 -20.609 1.754 1 98.94 50 ILE B N 1
ATOM 1613 C CA . ILE B 1 50 ? 3.055 -20.172 0.582 1 98.94 50 ILE B CA 1
ATOM 1614 C C . ILE B 1 50 ? 1.64 -20.75 0.631 1 98.94 50 ILE B C 1
ATOM 1616 O O . ILE B 1 50 ? 0.671 -20.062 0.308 1 98.94 50 ILE B O 1
ATOM 1620 N N . LEU B 1 51 ? 1.518 -21.953 1.045 1 98.94 51 LEU B N 1
ATOM 1621 C CA . LEU B 1 51 ? 0.201 -22.562 1.163 1 98.94 51 LEU B CA 1
ATOM 1622 C C . LEU B 1 51 ? -0.621 -21.891 2.252 1 98.94 51 LEU B C 1
ATOM 1624 O O . LEU B 1 51 ? -1.844 -21.781 2.137 1 98.94 51 LEU B O 1
ATOM 1628 N N . GLU B 1 52 ? 0.049 -21.453 3.348 1 98.88 52 GLU B N 1
ATOM 1629 C CA . GLU B 1 52 ? -0.652 -20.672 4.367 1 98.88 52 GLU B CA 1
ATOM 1630 C C . GLU B 1 52 ? -1.191 -19.375 3.789 1 98.88 52 GLU B C 1
ATOM 1632 O O . GLU B 1 52 ? -2.32 -18.969 4.086 1 98.88 52 GLU B O 1
ATOM 1637 N N . ILE B 1 53 ? -0.407 -18.719 2.965 1 98.94 53 ILE B N 1
ATOM 1638 C CA . ILE B 1 53 ? -0.856 -17.5 2.295 1 98.94 53 ILE B CA 1
ATOM 1639 C C . ILE B 1 53 ? -2.037 -17.812 1.38 1 98.94 53 ILE B C 1
ATOM 1641 O O . ILE B 1 53 ? -3.037 -17.094 1.37 1 98.94 53 ILE B O 1
ATOM 1645 N N . ARG B 1 54 ? -1.917 -18.875 0.595 1 98.94 54 ARG B N 1
ATOM 1646 C CA . ARG B 1 54 ? -3.004 -19.297 -0.281 1 98.94 54 ARG B CA 1
ATOM 1647 C C . ARG B 1 54 ? -4.293 -19.516 0.505 1 98.94 54 ARG B C 1
ATOM 1649 O O . ARG B 1 54 ? -5.375 -19.141 0.044 1 98.94 54 ARG B O 1
ATOM 1656 N N . ASN B 1 55 ? -4.195 -20.125 1.659 1 98.94 55 ASN B N 1
ATOM 1657 C CA . ASN B 1 55 ? -5.367 -20.344 2.494 1 98.94 55 ASN B CA 1
ATOM 1658 C C . ASN B 1 55 ? -6.008 -19.031 2.936 1 98.94 55 ASN B C 1
ATOM 1660 O O . ASN B 1 55 ? -7.234 -18.922 2.992 1 98.94 55 ASN B O 1
ATOM 1664 N N . ASP B 1 56 ? -5.172 -18.125 3.295 1 98.94 56 ASP B N 1
ATOM 1665 C CA . ASP B 1 56 ? -5.703 -16.797 3.598 1 98.94 56 ASP B CA 1
ATOM 1666 C C . ASP B 1 56 ? -6.441 -16.219 2.396 1 98.94 56 ASP B C 1
ATOM 1668 O O . ASP B 1 56 ? -7.523 -15.641 2.547 1 98.94 56 ASP B O 1
ATOM 1672 N N . GLU B 1 57 ? -5.906 -16.344 1.188 1 98.94 57 GLU B N 1
ATOM 1673 C CA . GLU B 1 57 ? -6.555 -15.836 -0.015 1 98.94 57 GLU B CA 1
ATOM 1674 C C . GLU B 1 57 ? -7.918 -16.484 -0.23 1 98.94 57 GLU B C 1
ATOM 1676 O O . GLU B 1 57 ? -8.852 -15.836 -0.709 1 98.94 57 GLU B O 1
ATOM 1681 N N . ILE B 1 58 ? -7.977 -17.734 0.093 1 98.94 58 ILE B N 1
ATOM 1682 C CA . ILE B 1 58 ? -9.242 -18.438 -0.026 1 98.94 58 ILE B CA 1
ATOM 1683 C C . ILE B 1 58 ? -10.281 -17.797 0.892 1 98.94 58 ILE B C 1
ATOM 1685 O O . ILE B 1 58 ? -11.422 -17.578 0.487 1 98.94 58 ILE B O 1
ATOM 1689 N N . LYS B 1 59 ? -9.875 -17.5 2.082 1 98.94 59 LYS B N 1
ATOM 1690 C CA . LYS B 1 59 ? -10.781 -16.844 3.012 1 98.94 59 LYS B CA 1
ATOM 1691 C C . LYS B 1 59 ? -11.195 -15.469 2.49 1 98.94 59 LYS B C 1
ATOM 1693 O O . LYS B 1 59 ? -12.367 -15.094 2.584 1 98.94 59 LYS B O 1
ATOM 1698 N N . HIS B 1 60 ? -10.219 -14.672 2.004 1 98.94 60 HIS B N 1
ATOM 1699 C CA . HIS B 1 60 ? -10.547 -13.383 1.406 1 98.94 60 HIS B CA 1
ATOM 1700 C C . HIS B 1 60 ? -11.555 -13.539 0.272 1 98.94 60 HIS B C 1
ATOM 1702 O O . HIS B 1 60 ? -12.531 -12.789 0.197 1 98.94 60 HIS B O 1
ATOM 1708 N N . PHE B 1 61 ? -11.289 -14.5 -0.632 1 98.88 61 PHE B N 1
ATOM 1709 C CA . PHE B 1 61 ? -12.172 -14.812 -1.753 1 98.88 61 PHE B CA 1
ATOM 1710 C C . PHE B 1 61 ? -13.594 -15.078 -1.27 1 98.88 61 PHE B C 1
ATOM 1712 O O . PHE B 1 61 ? -14.547 -14.492 -1.788 1 98.88 61 PHE B O 1
ATOM 1719 N N . GLN B 1 62 ? -13.758 -15.859 -0.243 1 98.88 62 GLN B N 1
ATOM 1720 C CA . GLN B 1 62 ? -15.07 -16.219 0.292 1 98.88 62 GLN B CA 1
ATOM 1721 C C . GLN B 1 62 ? -15.766 -14.984 0.876 1 98.88 62 GLN B C 1
ATOM 1723 O O . GLN B 1 62 ? -16.984 -14.812 0.698 1 98.88 62 GLN B O 1
ATOM 1728 N N . ASN B 1 63 ? -15 -14.188 1.608 1 98.81 63 ASN B N 1
ATOM 1729 C CA . ASN B 1 63 ? -15.562 -12.938 2.115 1 98.81 63 ASN B CA 1
ATOM 1730 C C . ASN B 1 63 ? -16.141 -12.078 0.99 1 98.81 63 ASN B C 1
ATOM 1732 O O . ASN B 1 63 ? -17.25 -11.586 1.091 1 98.81 63 ASN B O 1
ATOM 1736 N N . PHE B 1 64 ? -15.414 -11.906 -0.072 1 98.81 64 PHE B N 1
ATOM 1737 C CA . PHE B 1 64 ? -15.836 -11.039 -1.169 1 98.81 64 PHE B CA 1
ATOM 1738 C C . PHE B 1 64 ? -17.016 -11.648 -1.908 1 98.81 64 PHE B C 1
ATOM 1740 O O . PHE B 1 64 ? -17.906 -10.922 -2.365 1 98.81 64 PHE B O 1
ATOM 1747 N N . VAL B 1 65 ? -17 -12.969 -2.037 1 98.81 65 VAL B N 1
ATOM 1748 C CA . VAL B 1 65 ? -18.125 -13.648 -2.646 1 98.81 65 VAL B CA 1
ATOM 1749 C C . VAL B 1 65 ? -19.391 -13.352 -1.843 1 98.81 65 VAL B C 1
ATOM 1751 O O . VAL B 1 65 ? -20.438 -13.039 -2.414 1 98.81 65 VAL B O 1
ATOM 1754 N N . GLN B 1 66 ? -19.297 -13.469 -0.522 1 98.62 66 GLN B N 1
ATOM 1755 C CA . GLN B 1 66 ? -20.438 -13.203 0.343 1 98.62 66 GLN B CA 1
ATOM 1756 C C . GLN B 1 66 ? -20.906 -11.758 0.204 1 98.62 66 GLN B C 1
ATOM 1758 O O . GLN B 1 66 ? -22.109 -11.5 0.122 1 98.62 66 GLN B O 1
ATOM 1763 N N . ILE B 1 67 ? -20 -10.844 0.154 1 97.69 67 ILE B N 1
ATOM 1764 C CA . ILE B 1 67 ? -20.344 -9.43 0.006 1 97.69 67 ILE B CA 1
ATOM 1765 C C . ILE B 1 67 ? -21.062 -9.211 -1.328 1 97.69 67 ILE B C 1
ATOM 1767 O O . ILE B 1 67 ? -22.109 -8.555 -1.382 1 97.69 67 ILE B O 1
ATOM 1771 N N . TYR B 1 68 ? -20.516 -9.727 -2.395 1 98.06 68 TYR B N 1
ATOM 1772 C CA . TYR B 1 68 ? -21.109 -9.594 -3.727 1 98.06 68 TYR B CA 1
ATOM 1773 C C . TYR B 1 68 ? -22.531 -10.141 -3.754 1 98.06 68 TYR B C 1
ATOM 1775 O O . TYR B 1 68 ? -23.438 -9.484 -4.262 1 98.06 68 TYR B O 1
ATOM 1783 N N . THR B 1 69 ? -22.656 -11.32 -3.17 1 98.31 69 THR B N 1
ATOM 1784 C CA . THR B 1 69 ? -23.969 -11.977 -3.154 1 98.31 69 THR B CA 1
ATOM 1785 C C . THR B 1 69 ? -24.969 -11.156 -2.365 1 98.31 69 THR B C 1
ATOM 1787 O O . THR B 1 69 ? -26.125 -11.008 -2.779 1 98.31 69 THR B O 1
ATOM 1790 N N . ASN B 1 70 ? -24.547 -10.617 -1.246 1 96.5 70 ASN B N 1
ATOM 1791 C CA . ASN B 1 70 ? -25.422 -9.781 -0.436 1 96.5 70 ASN B CA 1
ATOM 1792 C C . ASN B 1 70 ? -25.844 -8.523 -1.187 1 96.5 70 ASN B C 1
ATOM 1794 O O . ASN B 1 70 ? -26.984 -8.07 -1.065 1 96.5 70 ASN B O 1
ATOM 1798 N N . LEU B 1 71 ? -24.969 -7.973 -1.959 1 94.75 71 LEU B N 1
ATOM 1799 C CA . LEU B 1 71 ? -25.219 -6.723 -2.666 1 94.75 71 LEU B CA 1
ATOM 1800 C C . LEU B 1 71 ? -26.094 -6.953 -3.883 1 94.75 71 LEU B C 1
ATOM 1802 O O . LEU B 1 71 ? -26.891 -6.082 -4.25 1 94.75 71 LEU B O 1
ATOM 1806 N N . THR B 1 72 ? -26 -8.156 -4.496 1 96.56 72 THR B N 1
ATOM 1807 C CA . THR B 1 72 ? -26.562 -8.297 -5.832 1 96.56 72 THR B CA 1
ATOM 1808 C C . THR B 1 72 ? -27.656 -9.359 -5.84 1 96.56 72 THR B C 1
ATOM 1810 O O . THR B 1 72 ? -28.453 -9.438 -6.781 1 96.56 72 THR B O 1
ATOM 1813 N N . GLY B 1 73 ? -27.609 -10.211 -4.852 1 97.12 73 GLY B N 1
ATOM 1814 C CA . GLY B 1 73 ? -28.516 -11.344 -4.828 1 97.12 73 GLY B CA 1
ATOM 1815 C C . GLY B 1 73 ? -28.109 -12.469 -5.762 1 97.12 73 GLY B C 1
ATOM 1816 O O . GLY B 1 73 ? -28.828 -13.453 -5.918 1 97.12 73 GLY B O 1
ATOM 1817 N N . ARG B 1 74 ? -26.938 -12.32 -6.406 1 97.75 74 ARG B N 1
ATOM 1818 C CA . ARG B 1 74 ? -26.453 -13.312 -7.359 1 97.75 74 ARG B CA 1
ATOM 1819 C C . ARG B 1 74 ? -25.078 -13.828 -6.965 1 97.75 74 ARG B C 1
ATOM 1821 O O . ARG B 1 74 ? -24.328 -13.141 -6.254 1 97.75 74 ARG B O 1
ATOM 1828 N N . GLN B 1 75 ? -24.781 -15.039 -7.41 1 98.25 75 GLN B N 1
ATOM 1829 C CA . GLN B 1 75 ? -23.422 -15.57 -7.246 1 98.25 75 GLN B CA 1
ATOM 1830 C C . GLN B 1 75 ? -22.484 -15.023 -8.312 1 98.25 75 GLN B C 1
ATOM 1832 O O . GLN B 1 75 ? -22.875 -14.898 -9.477 1 98.25 75 GLN B O 1
ATOM 1837 N N . PRO B 1 76 ? -21.281 -14.672 -7.867 1 98.44 76 PRO B N 1
ATOM 1838 C CA . PRO B 1 76 ? -20.328 -14.242 -8.883 1 98.44 76 PRO B CA 1
ATOM 1839 C C . PRO B 1 76 ? -19.781 -15.398 -9.711 1 98.44 76 PRO B C 1
ATOM 1841 O O . PRO B 1 76 ? -19.953 -16.562 -9.344 1 98.44 76 PRO B O 1
ATOM 1844 N N . LYS B 1 77 ? -19.203 -15.125 -10.82 1 98.38 77 LYS B N 1
ATOM 1845 C CA . LYS B 1 77 ? -18.484 -16.062 -11.664 1 98.38 77 LYS B CA 1
ATOM 1846 C C . LYS B 1 77 ? -17 -15.719 -11.727 1 98.38 77 LYS B C 1
ATOM 1848 O O . LYS B 1 77 ? -16.562 -15.023 -12.641 1 98.38 77 LYS B O 1
ATOM 1853 N N . PRO B 1 78 ? -16.25 -16.219 -10.773 1 98.56 78 PRO B N 1
ATOM 1854 C CA . PRO B 1 78 ? -14.828 -15.891 -10.703 1 98.56 78 PRO B CA 1
ATOM 1855 C C . PRO B 1 78 ? -14.07 -16.266 -11.969 1 98.56 78 PRO B C 1
ATOM 1857 O O . PRO B 1 78 ? -14.336 -17.312 -12.57 1 98.56 78 PRO B O 1
ATOM 1860 N N . GLN B 1 79 ? -13.117 -15.422 -12.352 1 98.44 79 GLN B N 1
ATOM 1861 C CA . GLN B 1 79 ? -12.266 -15.648 -13.516 1 98.44 79 GLN B CA 1
ATOM 1862 C C . GLN B 1 79 ? -10.797 -15.398 -13.18 1 98.44 79 GLN B C 1
ATOM 1864 O O . GLN B 1 79 ? -10.477 -14.508 -12.391 1 98.44 79 GLN B O 1
ATOM 1869 N N . ILE B 1 80 ? -9.961 -16.203 -13.836 1 98.19 80 ILE B N 1
ATOM 1870 C CA . ILE B 1 80 ? -8.531 -15.906 -13.789 1 98.19 80 ILE B CA 1
ATOM 1871 C C . ILE B 1 80 ? -8.219 -14.719 -14.703 1 98.19 80 ILE B C 1
ATOM 1873 O O . ILE B 1 80 ? -8.508 -14.758 -15.898 1 98.19 80 ILE B O 1
ATOM 1877 N N . THR B 1 81 ? -7.676 -13.75 -14.07 1 96.94 81 THR B N 1
ATOM 1878 C CA . THR B 1 81 ? -7.449 -12.539 -14.852 1 96.94 81 THR B CA 1
ATOM 1879 C C . THR B 1 81 ? -5.957 -12.312 -15.07 1 96.94 81 THR B C 1
ATOM 1881 O O . THR B 1 81 ? -5.562 -11.453 -15.867 1 96.94 81 THR B O 1
ATOM 1884 N N . GLU B 1 82 ? -5.125 -12.961 -14.406 1 93.31 82 GLU B N 1
ATOM 1885 C CA . GLU B 1 82 ? -3.678 -12.859 -14.555 1 93.31 82 GLU B CA 1
ATOM 1886 C C . GLU B 1 82 ? -3.02 -14.234 -14.547 1 93.31 82 GLU B C 1
ATOM 1888 O O . GLU B 1 82 ? -3.391 -15.102 -13.758 1 93.31 82 GLU B O 1
ATOM 1893 N N . ASP B 1 83 ? -2.033 -14.32 -15.398 1 94.5 83 ASP B N 1
ATOM 1894 C CA . ASP B 1 83 ? -1.311 -15.586 -15.477 1 94.5 83 ASP B CA 1
ATOM 1895 C C . ASP B 1 83 ? -0.166 -15.625 -14.469 1 94.5 83 ASP B C 1
ATOM 1897 O O . ASP B 1 83 ? 0.52 -14.617 -14.258 1 94.5 83 ASP B O 1
ATOM 1901 N N . CYS B 1 84 ? -0.052 -16.75 -13.922 1 97.38 84 CYS B N 1
ATOM 1902 C CA . CYS B 1 84 ? 1.07 -16.969 -13.016 1 97.38 84 CYS B CA 1
ATOM 1903 C C . CYS B 1 84 ? 2.322 -17.359 -13.789 1 97.38 84 CYS B C 1
ATOM 1905 O O . CYS B 1 84 ? 2.27 -18.25 -14.648 1 97.38 84 CYS B O 1
ATOM 1907 N N . PRO B 1 85 ? 3.486 -16.781 -13.508 1 98.25 85 PRO B N 1
ATOM 1908 C CA . PRO B 1 85 ? 4.73 -17.156 -14.195 1 98.25 85 PRO B CA 1
ATOM 1909 C C . PRO B 1 85 ? 5.117 -18.609 -13.977 1 98.25 85 PRO B C 1
ATOM 1911 O O . PRO B 1 85 ? 4.625 -19.25 -13.039 1 98.25 85 PRO B O 1
ATOM 1914 N N . ASN B 1 86 ? 6.039 -19.062 -14.883 1 97.75 86 ASN B N 1
ATOM 1915 C CA . ASN B 1 86 ? 6.312 -20.5 -14.922 1 97.75 86 ASN B CA 1
ATOM 1916 C C . ASN B 1 86 ? 7.574 -20.844 -14.141 1 97.75 86 ASN B C 1
ATOM 1918 O O . ASN B 1 86 ? 7.965 -22.016 -14.07 1 97.75 86 ASN B O 1
ATOM 1922 N N . THR B 1 87 ? 8.297 -19.859 -13.562 1 98 87 THR B N 1
ATOM 1923 C CA . THR B 1 87 ? 9.43 -20.141 -12.688 1 98 87 THR B CA 1
ATOM 1924 C C . THR B 1 87 ? 9.18 -19.578 -11.289 1 98 87 THR B C 1
ATOM 1926 O O . THR B 1 87 ? 8.406 -18.641 -11.117 1 98 87 THR B O 1
ATOM 1929 N N . TYR B 1 88 ? 9.836 -20.172 -10.344 1 98.19 88 TYR B N 1
ATOM 1930 C CA . TYR B 1 88 ? 9.633 -19.797 -8.953 1 98.19 88 TYR B CA 1
ATOM 1931 C C . TYR B 1 88 ? 9.992 -18.328 -8.727 1 98.19 88 TYR B C 1
ATOM 1933 O O . TYR B 1 88 ? 9.203 -17.578 -8.148 1 98.19 88 TYR B O 1
ATOM 1941 N N . LEU B 1 89 ? 11.148 -17.953 -9.219 1 98.06 89 LEU B N 1
ATOM 1942 C CA . LEU B 1 89 ? 11.633 -16.594 -9 1 98.06 89 LEU B CA 1
ATOM 1943 C C . LEU B 1 89 ? 10.703 -15.57 -9.641 1 98.06 89 LEU B C 1
ATOM 1945 O O . LEU B 1 89 ? 10.344 -14.57 -9.008 1 98.06 89 LEU B O 1
ATOM 1949 N N . GLN B 1 90 ? 10.242 -15.805 -10.836 1 97.88 90 GLN B N 1
ATOM 1950 C CA . GLN B 1 90 ? 9.32 -14.898 -11.508 1 97.88 90 GLN B CA 1
ATOM 1951 C C . GLN B 1 90 ? 7.957 -14.891 -10.82 1 97.88 90 GLN B C 1
ATOM 1953 O O . GLN B 1 90 ? 7.285 -13.859 -10.766 1 97.88 90 GLN B O 1
ATOM 1958 N N . GLY B 1 91 ? 7.59 -16.078 -10.336 1 98.5 91 GLY B N 1
ATOM 1959 C CA . GLY B 1 91 ? 6.348 -16.172 -9.594 1 98.5 91 GLY B CA 1
ATOM 1960 C C . GLY B 1 91 ? 6.359 -15.375 -8.305 1 98.5 91 GLY B C 1
ATOM 1961 O O . GLY B 1 91 ? 5.352 -14.766 -7.934 1 98.5 91 GLY B O 1
ATOM 1962 N N . LEU B 1 92 ? 7.504 -15.406 -7.637 1 98.69 92 LEU B N 1
ATOM 1963 C CA . LEU B 1 92 ? 7.656 -14.609 -6.422 1 98.69 92 LEU B CA 1
ATOM 1964 C C . LEU B 1 92 ? 7.547 -13.117 -6.727 1 98.69 92 LEU B C 1
ATOM 1966 O O . LEU B 1 92 ? 6.871 -12.383 -6.008 1 98.69 92 LEU B O 1
ATOM 1970 N N . GLU B 1 93 ? 8.156 -12.68 -7.758 1 97.88 93 GLU B N 1
ATOM 1971 C CA . GLU B 1 93 ? 8.078 -11.281 -8.148 1 97.88 93 GLU B CA 1
ATOM 1972 C C . GLU B 1 93 ? 6.641 -10.875 -8.477 1 97.88 93 GLU B C 1
ATOM 1974 O O . GLU B 1 93 ? 6.18 -9.812 -8.055 1 97.88 93 GLU B O 1
ATOM 1979 N N . PHE B 1 94 ? 6.035 -11.734 -9.258 1 98.19 94 PHE B N 1
ATOM 1980 C CA . PHE B 1 94 ? 4.633 -11.516 -9.594 1 98.19 94 PHE B CA 1
ATOM 1981 C C . PHE B 1 94 ? 3.787 -11.391 -8.336 1 98.19 94 PHE B C 1
ATOM 1983 O O . PHE B 1 94 ? 2.965 -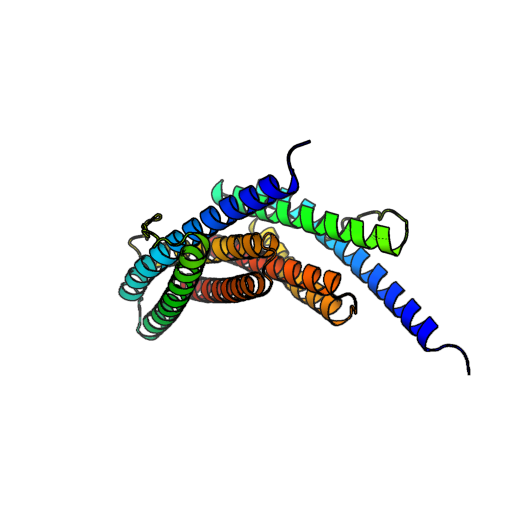10.477 -8.219 1 98.19 94 PHE B O 1
ATOM 1990 N N . ALA B 1 95 ? 4.02 -12.234 -7.375 1 98.81 95 ALA B N 1
ATOM 1991 C CA . ALA B 1 95 ? 3.244 -12.273 -6.141 1 98.81 95 ALA B CA 1
ATOM 1992 C C . ALA B 1 95 ? 3.471 -11.016 -5.309 1 98.81 95 ALA B C 1
ATOM 1994 O O . ALA B 1 95 ? 2.531 -10.469 -4.73 1 98.81 95 ALA B O 1
ATOM 1995 N N . ILE B 1 96 ? 4.715 -10.547 -5.215 1 98.75 96 ILE B N 1
ATOM 1996 C CA . ILE B 1 96 ? 5.02 -9.312 -4.508 1 98.75 96 ILE B CA 1
ATOM 1997 C C . ILE B 1 96 ? 4.188 -8.164 -5.086 1 98.75 96 ILE B C 1
ATOM 1999 O O . ILE B 1 96 ? 3.5 -7.457 -4.348 1 98.75 96 ILE B O 1
ATOM 2003 N N . GLN B 1 97 ? 4.234 -8.016 -6.379 1 98.12 97 GLN B N 1
ATOM 2004 C CA . GLN B 1 97 ? 3.533 -6.918 -7.043 1 98.12 97 GLN B CA 1
ATOM 2005 C C . GLN B 1 97 ? 2.023 -7.043 -6.867 1 98.12 97 GLN B C 1
ATOM 2007 O O . GLN B 1 97 ? 1.342 -6.055 -6.582 1 98.12 97 GLN B O 1
ATOM 2012 N N . ASP B 1 98 ? 1.572 -8.25 -7.055 1 98.38 98 ASP B N 1
ATOM 2013 C CA . ASP B 1 98 ? 0.14 -8.484 -6.902 1 98.38 98 ASP B CA 1
ATOM 2014 C C . ASP B 1 98 ? -0.334 -8.109 -5.5 1 98.38 98 ASP B C 1
ATOM 2016 O O . ASP B 1 98 ? -1.311 -7.371 -5.348 1 98.38 98 ASP B O 1
ATOM 2020 N N . GLU B 1 99 ? 0.372 -8.578 -4.434 1 98.81 99 GLU B N 1
ATOM 2021 C CA . GLU B 1 99 ? -0.005 -8.289 -3.053 1 98.81 99 GLU B CA 1
ATOM 2022 C C . GLU B 1 99 ? 0.069 -6.793 -2.76 1 98.81 99 GLU B C 1
ATOM 2024 O O . GLU B 1 99 ? -0.825 -6.234 -2.119 1 98.81 99 GLU B O 1
ATOM 2029 N N . GLN B 1 100 ? 1.089 -6.164 -3.268 1 98.44 100 GLN B N 1
ATOM 2030 C CA . GLN B 1 100 ? 1.253 -4.73 -3.041 1 98.44 100 GLN B CA 1
ATOM 2031 C C . GLN B 1 100 ? 0.139 -3.936 -3.717 1 98.44 100 GLN B C 1
ATOM 2033 O O . GLN B 1 100 ? -0.407 -3 -3.131 1 98.44 100 GLN B O 1
ATOM 2038 N N . LYS B 1 101 ? -0.161 -4.25 -4.93 1 98.06 101 LYS B N 1
ATOM 2039 C CA . LYS B 1 101 ? -1.248 -3.574 -5.637 1 98.06 101 LYS B CA 1
ATOM 2040 C C . LYS B 1 101 ? -2.586 -3.82 -4.945 1 98.06 101 LYS B C 1
ATOM 2042 O O . LYS B 1 101 ? -3.436 -2.928 -4.891 1 98.06 101 LYS B O 1
ATOM 2047 N N . THR B 1 102 ? -2.734 -5.016 -4.434 1 98.19 102 THR B N 1
ATOM 2048 C CA . THR B 1 102 ? -3.98 -5.371 -3.768 1 98.19 102 THR B CA 1
ATOM 2049 C C . THR B 1 102 ? -4.141 -4.598 -2.463 1 98.19 102 THR B C 1
ATOM 2051 O O . THR B 1 102 ? -5.254 -4.23 -2.084 1 98.19 102 THR B O 1
ATOM 2054 N N . VAL B 1 103 ? -3.027 -4.344 -1.734 1 98.62 103 VAL B N 1
ATOM 2055 C CA . VAL B 1 103 ? -3.072 -3.498 -0.547 1 98.62 103 VAL B CA 1
ATOM 2056 C C . VAL B 1 103 ? -3.695 -2.148 -0.898 1 98.62 103 VAL B C 1
ATOM 2058 O O . VAL B 1 103 ? -4.66 -1.72 -0.262 1 98.62 103 VAL B O 1
ATOM 2061 N N . ASP B 1 104 ? -3.182 -1.545 -1.942 1 97.69 104 ASP B N 1
ATOM 2062 C CA . ASP B 1 104 ? -3.658 -0.236 -2.377 1 97.69 104 ASP B CA 1
ATOM 2063 C C . ASP B 1 104 ? -5.129 -0.295 -2.783 1 97.69 104 ASP B C 1
ATOM 2065 O O . ASP B 1 104 ? -5.918 0.579 -2.412 1 97.69 104 ASP B O 1
ATOM 2069 N N . PHE B 1 105 ? -5.426 -1.293 -3.5 1 98.56 105 PHE B N 1
ATOM 2070 C CA . PHE B 1 105 ? -6.777 -1.466 -4.016 1 98.56 105 PHE B CA 1
ATOM 2071 C C . PHE B 1 105 ? -7.777 -1.593 -2.871 1 98.56 105 PHE B C 1
ATOM 2073 O O . PHE B 1 105 ? -8.805 -0.907 -2.857 1 98.56 105 PHE B O 1
ATOM 2080 N N . TYR B 1 106 ? -7.465 -2.406 -1.883 1 98.69 106 TYR B N 1
ATOM 2081 C CA . TYR B 1 106 ? -8.398 -2.641 -0.792 1 98.69 106 TYR B CA 1
ATOM 2082 C C . TYR B 1 106 ? -8.508 -1.419 0.113 1 98.69 106 TYR B C 1
ATOM 2084 O O . TYR B 1 106 ? -9.578 -1.12 0.645 1 98.69 106 TYR B O 1
ATOM 2092 N N . LEU B 1 107 ? -7.383 -0.774 0.311 1 98.31 107 LEU B N 1
ATOM 2093 C CA . LEU B 1 107 ? -7.438 0.467 1.076 1 98.31 107 LEU B CA 1
ATOM 2094 C C . LEU B 1 107 ? -8.297 1.507 0.364 1 98.31 107 LEU B C 1
ATOM 2096 O O . LEU B 1 107 ? -9.047 2.24 1.008 1 98.31 107 LEU B O 1
ATOM 2100 N N . GLU B 1 108 ? -8.211 1.551 -0.954 1 97.31 108 GLU B N 1
ATOM 2101 C CA . GLU B 1 108 ? -9.023 2.486 -1.728 1 97.31 108 GLU B CA 1
ATOM 2102 C C . GLU B 1 108 ? -10.516 2.168 -1.597 1 97.31 108 GLU B C 1
ATOM 2104 O O . GLU B 1 108 ? -11.328 3.068 -1.387 1 97.31 108 GLU B O 1
ATOM 2109 N N . ILE B 1 109 ? -10.852 0.898 -1.715 1 97.44 109 ILE B N 1
ATOM 2110 C CA . ILE B 1 109 ? -12.25 0.512 -1.554 1 97.44 109 ILE B CA 1
ATOM 2111 C C . ILE B 1 109 ? -12.719 0.854 -0.142 1 97.44 109 ILE B C 1
ATOM 2113 O O . ILE B 1 109 ? -13.844 1.325 0.047 1 97.44 109 ILE B O 1
ATOM 2117 N N . SER B 1 110 ? -11.867 0.57 0.815 1 97.19 110 SER B N 1
ATOM 2118 C CA . SER B 1 110 ? -12.203 0.858 2.205 1 97.19 110 SER B CA 1
ATOM 2119 C C . SER B 1 110 ? -12.523 2.336 2.402 1 97.19 110 SER B C 1
ATOM 2121 O O . SER B 1 110 ? -13.43 2.686 3.16 1 97.19 110 SER B O 1
ATOM 2123 N N . ASP B 1 111 ? -11.805 3.211 1.679 1 95.25 111 ASP B N 1
ATOM 2124 C CA . ASP B 1 111 ? -12 4.652 1.779 1 95.25 111 ASP B CA 1
ATOM 2125 C C . ASP B 1 111 ? -13.352 5.066 1.194 1 95.25 111 ASP B C 1
ATOM 2127 O O . ASP B 1 111 ? -13.93 6.074 1.608 1 95.25 111 ASP B O 1
ATOM 2131 N N . GLU B 1 112 ? -13.836 4.312 0.312 1 93.25 112 GLU B N 1
ATOM 2132 C CA . GLU B 1 112 ? -15 4.723 -0.47 1 93.25 112 GLU B CA 1
ATOM 2133 C C . GLU B 1 112 ? -16.281 4.145 0.111 1 93.25 112 GLU B C 1
ATOM 2135 O O . GLU B 1 112 ? -17.391 4.586 -0.236 1 93.25 112 GLU B O 1
ATOM 2140 N N . THR B 1 113 ? -16.125 3.156 0.931 1 92.94 113 THR B N 1
ATOM 2141 C CA . THR B 1 113 ? -17.312 2.502 1.438 1 92.94 113 THR B CA 1
ATOM 2142 C C . THR B 1 113 ? -17.844 3.219 2.678 1 92.94 113 THR B C 1
ATOM 2144 O O . THR B 1 113 ? -17.062 3.711 3.494 1 92.94 113 THR B O 1
ATOM 2147 N N . SER B 1 114 ? -19.141 3.312 2.877 1 91 114 SER B N 1
ATOM 2148 C CA . SER B 1 114 ? -19.766 3.92 4.047 1 91 114 SER B CA 1
ATOM 2149 C C . SER B 1 114 ? -20.094 2.869 5.102 1 91 114 SER B C 1
ATOM 2151 O O . SER B 1 114 ? -20.406 3.209 6.246 1 91 114 SER B O 1
ATOM 2153 N N . ASP B 1 115 ? -20.094 1.616 4.734 1 93.38 115 ASP B N 1
ATOM 2154 C CA . ASP B 1 115 ? -20.328 0.519 5.668 1 93.38 115 ASP B CA 1
ATOM 2155 C C . ASP B 1 115 ? -19.109 0.274 6.551 1 93.38 115 ASP B C 1
ATOM 2157 O O . ASP B 1 115 ? -18.078 -0.191 6.07 1 93.38 115 ASP B O 1
ATOM 2161 N N . ALA B 1 116 ? -19.281 0.516 7.836 1 94.19 116 ALA B N 1
ATOM 2162 C CA . ALA B 1 116 ? -18.156 0.448 8.773 1 94.19 116 ALA B CA 1
ATOM 2163 C C . ALA B 1 116 ? -17.609 -0.971 8.867 1 94.19 116 ALA B C 1
ATOM 2165 O O . ALA B 1 116 ? -16.391 -1.163 9.016 1 94.19 116 ALA B O 1
ATOM 2166 N N . HIS B 1 117 ? -18.469 -1.95 8.852 1 95.81 117 HIS B N 1
ATOM 2167 C CA . HIS B 1 117 ? -18.031 -3.336 8.922 1 95.81 117 HIS B CA 1
ATOM 2168 C C . HIS B 1 117 ? -17.203 -3.709 7.688 1 95.81 117 HIS B C 1
ATOM 2170 O O . HIS B 1 117 ? -16.141 -4.324 7.809 1 95.81 117 HIS B O 1
ATOM 2176 N N . LEU B 1 118 ? -17.688 -3.312 6.531 1 96.62 118 LEU B N 1
ATOM 2177 C CA . LEU B 1 118 ? -16.953 -3.572 5.297 1 96.62 118 LEU B CA 1
ATOM 2178 C C . LEU B 1 118 ? -15.625 -2.828 5.289 1 96.62 118 LEU B C 1
ATOM 2180 O O . LEU B 1 118 ? -14.609 -3.375 4.855 1 96.62 118 LEU B O 1
ATOM 2184 N N . LYS B 1 119 ? -15.68 -1.572 5.715 1 96.81 119 LYS B N 1
ATOM 2185 C CA . LYS B 1 119 ? -14.453 -0.782 5.812 1 96.81 119 LYS B CA 1
ATOM 2186 C C . LYS B 1 119 ? -13.398 -1.501 6.652 1 96.81 119 LYS B C 1
ATOM 2188 O O . LYS B 1 119 ? -12.25 -1.636 6.234 1 96.81 119 LYS B O 1
ATOM 2193 N N . GLU B 1 120 ? -13.766 -2.023 7.781 1 97.31 120 GLU B N 1
ATOM 2194 C CA . GLU B 1 120 ? -12.852 -2.713 8.68 1 97.31 120 GLU B CA 1
ATOM 2195 C C . GLU B 1 120 ? -12.344 -4.016 8.07 1 97.31 120 GLU B C 1
ATOM 2197 O O . GLU B 1 120 ? -11.164 -4.352 8.188 1 97.31 120 GLU B O 1
ATOM 2202 N N . LEU B 1 121 ? -13.234 -4.715 7.473 1 98.38 121 LEU B N 1
ATOM 2203 C CA . LEU B 1 121 ? -12.852 -5.965 6.816 1 98.38 121 LEU B CA 1
ATOM 2204 C C . LEU B 1 121 ? -11.805 -5.715 5.738 1 98.38 121 LEU B C 1
ATOM 2206 O O . LEU B 1 121 ? -10.789 -6.414 5.68 1 98.38 121 LEU B O 1
ATOM 2210 N N . LEU B 1 122 ? -12.055 -4.695 4.926 1 98.62 122 LEU B N 1
ATOM 2211 C CA . LEU B 1 122 ? -11.133 -4.379 3.834 1 98.62 122 LEU B CA 1
ATOM 2212 C C . LEU B 1 122 ? -9.781 -3.943 4.371 1 98.62 122 LEU B C 1
ATOM 2214 O O . LEU B 1 122 ? -8.742 -4.32 3.824 1 98.62 122 LEU B O 1
ATOM 2218 N N . ARG B 1 123 ? -9.75 -3.188 5.406 1 98.19 123 ARG B N 1
ATOM 2219 C CA . ARG B 1 123 ? -8.492 -2.779 6.02 1 98.19 123 ARG B CA 1
ATOM 2220 C C . ARG B 1 123 ? -7.742 -3.98 6.59 1 98.19 123 ARG B C 1
ATOM 2222 O O . ARG B 1 123 ? -6.516 -4.062 6.48 1 98.19 123 ARG B O 1
ATOM 2229 N N . ARG B 1 124 ? -8.477 -4.91 7.199 1 98.5 124 ARG B N 1
ATOM 2230 C CA . ARG B 1 124 ? -7.867 -6.125 7.734 1 98.5 124 ARG B CA 1
ATOM 2231 C C . ARG B 1 124 ? -7.27 -6.977 6.621 1 98.5 124 ARG B C 1
ATOM 2233 O O . ARG B 1 124 ? -6.164 -7.504 6.762 1 98.5 124 ARG B O 1
ATOM 2240 N N . ILE B 1 125 ? -8 -7.074 5.523 1 98.81 125 ILE B N 1
ATOM 2241 C CA . ILE B 1 125 ? -7.504 -7.852 4.395 1 98.81 125 ILE B CA 1
ATOM 2242 C C . ILE B 1 125 ? -6.281 -7.164 3.795 1 98.81 125 ILE B C 1
ATOM 2244 O O . ILE B 1 125 ? -5.301 -7.828 3.436 1 98.81 125 ILE B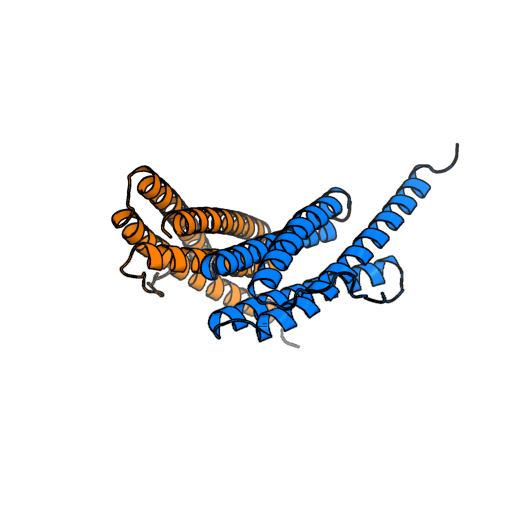 O 1
ATOM 2248 N N . ALA B 1 126 ? -6.336 -5.828 3.666 1 98.81 126 ALA B N 1
ATOM 2249 C CA . ALA B 1 126 ? -5.176 -5.09 3.18 1 98.81 126 ALA B CA 1
ATOM 2250 C C . ALA B 1 126 ? -3.947 -5.367 4.043 1 98.81 126 ALA B C 1
ATOM 2252 O O . ALA B 1 126 ? -2.836 -5.508 3.525 1 98.81 126 ALA B O 1
ATOM 2253 N N . ALA B 1 127 ? -4.141 -5.457 5.359 1 98.62 127 ALA B N 1
ATOM 2254 C CA . ALA B 1 127 ? -3.033 -5.762 6.266 1 98.62 127 ALA B CA 1
ATOM 2255 C C . ALA B 1 127 ? -2.488 -7.164 6.008 1 98.62 127 ALA B C 1
ATOM 2257 O O . ALA B 1 127 ? -1.273 -7.379 6.027 1 98.62 127 ALA B O 1
ATOM 2258 N N . ASP B 1 128 ? -3.355 -8.102 5.777 1 98.81 128 ASP B N 1
ATOM 2259 C CA . ASP B 1 128 ? -2.918 -9.445 5.398 1 98.81 128 ASP B CA 1
ATOM 2260 C C . ASP B 1 128 ? -2.061 -9.406 4.133 1 98.81 128 ASP B C 1
ATOM 2262 O O . ASP B 1 128 ? -0.975 -9.992 4.098 1 98.81 128 ASP B O 1
ATOM 2266 N N . GLU B 1 129 ? -2.596 -8.664 3.135 1 98.88 129 GLU B N 1
ATOM 2267 C CA . GLU B 1 129 ? -1.896 -8.602 1.855 1 98.88 129 GLU B CA 1
ATOM 2268 C C . GLU B 1 129 ? -0.509 -7.988 2.014 1 98.88 129 GLU B C 1
ATOM 2270 O O . GLU B 1 129 ? 0.442 -8.406 1.353 1 98.88 129 GLU B O 1
ATOM 2275 N N . GLN B 1 130 ? -0.423 -7.031 2.828 1 98.69 130 GLN B N 1
ATOM 2276 C CA . GLN B 1 130 ? 0.882 -6.438 3.102 1 98.69 130 GLN B CA 1
ATOM 2277 C C . GLN B 1 130 ? 1.835 -7.461 3.711 1 98.69 130 GLN B C 1
ATOM 2279 O O . GLN B 1 130 ? 3.004 -7.535 3.324 1 98.69 130 GLN B O 1
ATOM 2284 N N . ASN B 1 131 ? 1.349 -8.172 4.695 1 98.75 131 ASN B N 1
ATOM 2285 C CA . ASN B 1 131 ? 2.15 -9.227 5.309 1 98.75 131 ASN B CA 1
ATOM 2286 C C . ASN B 1 131 ? 2.59 -10.266 4.281 1 98.75 131 ASN B C 1
ATOM 2288 O O . ASN B 1 131 ? 3.744 -10.695 4.285 1 98.75 131 ASN B O 1
ATOM 2292 N N . HIS B 1 132 ? 1.68 -10.688 3.389 1 98.94 132 HIS B N 1
ATOM 2293 C CA . HIS B 1 132 ? 1.993 -11.633 2.324 1 98.94 132 HIS B CA 1
ATOM 2294 C C . HIS B 1 132 ? 3.105 -11.109 1.426 1 98.94 132 HIS B C 1
ATOM 2296 O O . HIS B 1 132 ? 4.027 -11.844 1.068 1 98.94 132 HIS B O 1
ATOM 2302 N N . ALA B 1 133 ? 2.971 -9.812 1.066 1 98.81 133 ALA B N 1
ATOM 2303 C CA . ALA B 1 133 ? 3.979 -9.188 0.21 1 98.81 133 ALA B CA 1
ATOM 2304 C C . ALA B 1 133 ? 5.371 -9.297 0.83 1 98.81 133 ALA B C 1
ATOM 2306 O O . ALA B 1 133 ? 6.348 -9.57 0.129 1 98.81 133 ALA B O 1
ATOM 2307 N N . VAL B 1 134 ? 5.496 -9.164 2.139 1 98.69 134 VAL B N 1
ATOM 2308 C CA . VAL B 1 134 ? 6.773 -9.234 2.844 1 98.69 134 VAL B CA 1
ATOM 2309 C C . VAL B 1 134 ? 7.32 -10.656 2.785 1 98.69 134 VAL B C 1
ATOM 2311 O O . VAL B 1 134 ? 8.516 -10.859 2.566 1 98.69 134 VAL B O 1
ATOM 2314 N N . TRP B 1 135 ? 6.441 -11.617 2.994 1 98.81 135 TRP B N 1
ATOM 2315 C CA . TRP B 1 135 ? 6.879 -13.008 2.873 1 98.81 135 TRP B CA 1
ATOM 2316 C C . TRP B 1 135 ? 7.457 -13.273 1.486 1 98.81 135 TRP B C 1
ATOM 2318 O O . TRP B 1 135 ? 8.531 -13.859 1.357 1 98.81 135 TRP B O 1
ATOM 2328 N N . PHE B 1 136 ? 6.73 -12.875 0.447 1 98.88 136 PHE B N 1
ATOM 2329 C CA . PHE B 1 136 ? 7.18 -13.133 -0.915 1 98.88 136 PHE B CA 1
ATOM 2330 C C . PHE B 1 136 ? 8.477 -12.383 -1.21 1 98.88 136 PHE B C 1
ATOM 2332 O O . PHE B 1 136 ? 9.352 -12.898 -1.906 1 98.88 136 PHE B O 1
ATOM 2339 N N . LEU B 1 137 ? 8.578 -11.172 -0.714 1 98.62 137 LEU B N 1
ATOM 2340 C CA . LEU B 1 137 ? 9.812 -10.414 -0.877 1 98.62 137 LEU B CA 1
ATOM 2341 C C . LEU B 1 137 ? 10.977 -11.125 -0.198 1 98.62 137 LEU B C 1
ATOM 2343 O O . LEU B 1 137 ? 12.078 -11.188 -0.75 1 98.62 137 LEU B O 1
ATOM 2347 N N . TYR B 1 138 ? 10.789 -11.68 0.979 1 98.62 138 TYR B N 1
ATOM 2348 C CA . TYR B 1 138 ? 11.805 -12.438 1.697 1 98.62 138 TYR B CA 1
ATOM 2349 C C . TYR B 1 138 ? 12.289 -13.625 0.868 1 98.62 138 TYR B C 1
ATOM 2351 O O . TYR B 1 138 ? 13.5 -13.82 0.703 1 98.62 138 TYR B O 1
ATOM 2359 N N . TYR B 1 139 ? 11.352 -14.344 0.325 1 98.5 139 TYR B N 1
ATOM 2360 C CA . TYR B 1 139 ? 11.734 -15.508 -0.465 1 98.5 139 TYR B CA 1
ATOM 2361 C C . TYR B 1 139 ? 12.406 -15.094 -1.766 1 98.5 139 TYR B C 1
ATOM 2363 O O . TYR B 1 139 ? 13.305 -15.781 -2.26 1 98.5 139 TYR B O 1
ATOM 2371 N N . PHE B 1 140 ? 11.945 -13.984 -2.316 1 98.25 140 PHE B N 1
ATOM 2372 C CA . PHE B 1 140 ? 12.57 -13.445 -3.518 1 98.25 140 PHE B CA 1
ATOM 2373 C C . PHE B 1 140 ? 14.039 -13.109 -3.264 1 98.25 140 PHE B C 1
ATOM 2375 O O . PHE B 1 140 ? 14.906 -13.469 -4.059 1 98.25 140 PHE B O 1
ATOM 2382 N N . VAL B 1 141 ? 14.359 -12.5 -2.121 1 97 141 VAL B N 1
ATOM 2383 C CA . VAL B 1 141 ? 15.719 -12.125 -1.743 1 97 141 VAL B CA 1
ATOM 2384 C C . VAL B 1 141 ? 16.547 -13.383 -1.503 1 97 141 VAL B C 1
ATOM 2386 O O . VAL B 1 141 ? 17.703 -13.461 -1.935 1 97 141 VAL B O 1
ATOM 2389 N N . LYS B 1 142 ? 15.93 -14.328 -0.852 1 95.5 142 LYS B N 1
ATOM 2390 C CA . LYS B 1 142 ? 16.609 -15.57 -0.537 1 95.5 142 LYS B CA 1
ATOM 2391 C C . LYS B 1 142 ? 16.984 -16.328 -1.807 1 95.5 142 LYS B C 1
ATOM 2393 O O . LYS B 1 142 ? 18 -17.031 -1.848 1 95.5 142 LYS B O 1
ATOM 2398 N N . SER B 1 143 ? 16.172 -16.234 -2.812 1 91.94 143 SER B N 1
ATOM 2399 C CA . SER B 1 143 ? 16.344 -17 -4.047 1 91.94 143 SER B CA 1
ATOM 2400 C C . SER B 1 143 ? 17.328 -16.312 -4.98 1 91.94 143 SER B C 1
ATOM 2402 O O . SER B 1 143 ? 17.828 -16.938 -5.93 1 91.94 143 SER B O 1
ATOM 2404 N N . LYS B 1 144 ? 17.656 -15.07 -4.816 1 83.44 144 LYS B N 1
ATOM 2405 C CA . LYS B 1 144 ? 18.641 -14.375 -5.641 1 83.44 144 LYS B CA 1
ATOM 2406 C C . LYS B 1 144 ? 20.062 -14.727 -5.215 1 83.44 144 LYS B C 1
ATOM 2408 O O . LYS B 1 144 ? 20.938 -14.914 -6.062 1 83.44 144 LYS B O 1
#

Organism: Bacillus thuringiensis (NCBI:txid1428)